Protein AF-A0A062XLI7-F1 (afdb_monomer)

Foldseek 3Di:
DAEEEEDEDPPLCSVVLCVLQVVVCVVVQWFEAEAEDDPVDDDPDDPPDPQNVCVVVVDWDWDDDPVDIDTDDDDDVPCDPVVVCVVCVQAGLYYYYYHPQQDCHQYAYRADPVGRDDDPRRDNHPYYDYPPDPSSVVVNVVVQVSSVVDAFFEEEEEEFDPPLPQAVDGQQQDDDPNHGLVQVVCVLCVVPGPYYEYFADDDDDPNHDDHHHFHFDPFDDDLLSSVLSVCVVVLQYKYFAAYSQQNQAHNVNVVVQVVVDDRNAQKEWEAEQVRHTDRSGMTGGSSCNVVSVVCRVVVHDSVCCCVPPNHDYDYDDPVRNSSNDGDSHNVSVVVVVVVVVVVVD

Solvent-accessible surface area (backbone atoms only — not comparable to full-atom values): 19515 Å² total; per-residue (Å²): 119,36,60,42,26,44,26,56,56,90,88,34,46,62,69,66,44,48,69,58,35,50,58,57,46,39,74,64,47,35,41,76,36,78,47,77,65,59,96,86,62,84,87,86,71,63,85,82,37,71,68,44,47,43,35,76,72,72,43,73,39,76,50,80,56,100,90,51,73,50,77,48,73,78,90,56,101,68,70,46,70,68,45,56,48,62,72,44,61,47,79,39,60,33,34,41,29,42,37,69,54,84,41,86,50,45,23,37,36,31,27,30,94,89,47,75,79,79,63,92,78,60,49,54,66,78,45,76,40,61,65,94,54,72,51,50,65,50,50,48,52,51,50,53,54,50,47,69,77,40,62,55,54,45,29,34,34,38,33,47,52,68,91,32,78,74,39,77,51,57,55,35,64,42,66,61,95,91,36,32,31,40,32,49,51,48,66,47,44,54,88,78,32,85,46,54,33,39,19,32,85,52,83,79,55,92,82,44,77,96,58,56,70,38,53,57,53,93,74,58,74,62,66,46,16,29,51,48,29,48,43,65,74,44,53,67,32,22,38,40,34,39,49,34,42,33,77,49,56,43,52,66,51,54,55,50,60,58,66,70,58,51,82,45,50,40,27,39,33,35,14,42,76,88,64,52,78,42,54,53,41,25,39,39,32,38,51,42,49,66,57,56,50,52,32,41,77,69,69,47,62,56,65,61,52,66,74,39,93,40,34,43,78,42,70,42,55,74,94,52,49,59,33,72,42,67,50,74,37,53,65,53,44,53,52,53,53,53,52,56,60,66,73,74,115

pLDDT: mean 91.07, std 8.13, range [36.56, 98.5]

Mean predicted aligned error: 6.04 Å

InterPro domains:
  IPR004435 Molybdopterin-guanine dinucleotide biosynthesis protein B (MobB) domain [PF03205] (3-128)
  IPR004435 Molybdopterin-guanine dinucleotide biosynthesis protein B (MobB) domain [TIGR00176] (3-119)
  IPR025877 MobA-like NTP transferase [PF12804] (158-308)
  IPR027417 P-loop containing nucleoside triphosphate hydrolase [G3DSA:3.40.50.300] (1-145)
  IPR027417 P-loop containing nucleoside triphosphate hydrolase [SSF52540] (1-110)
  IPR029044 Nucleotide-diphospho-sugar transferases [G3DSA:3.90.550.10] (153-339)
  IPR029044 Nucleotide-diphospho-sugar transferases [SSF53448] (158-305)
  IPR052539 Molybdopterin-guanine dinucleotide biosynthesis adapter [PTHR40072] (1-126)

Structure (mmCIF, N/CA/C/O backbone):
data_AF-A0A062XLI7-F1
#
_entry.id   AF-A0A062XLI7-F1
#
loop_
_atom_site.group_PDB
_atom_site.id
_atom_site.type_symbol
_atom_site.label_atom_id
_atom_site.label_alt_id
_atom_site.label_comp_id
_atom_site.label_asym_id
_atom_site.label_entity_id
_atom_site.label_seq_id
_atom_site.pdbx_PDB_ins_code
_atom_site.Cartn_x
_atom_site.Cartn_y
_atom_site.Cartn_z
_atom_site.occupancy
_atom_site.B_iso_or_equiv
_atom_site.auth_seq_id
_atom_site.auth_comp_id
_atom_site.auth_asym_id
_atom_site.auth_atom_id
_atom_site.pdbx_PDB_model_num
ATOM 1 N N . MET A 1 1 ? 1.962 -5.723 -6.996 1.00 85.12 1 MET A N 1
ATOM 2 C CA . MET A 1 1 ? 2.739 -4.602 -7.562 1.00 85.12 1 MET A CA 1
ATOM 3 C C . MET A 1 1 ? 2.593 -4.631 -9.074 1.00 85.12 1 MET A C 1
ATOM 5 O O . MET A 1 1 ? 2.769 -5.712 -9.627 1.00 85.12 1 MET A O 1
ATOM 9 N N . PRO A 1 2 ? 2.263 -3.516 -9.741 1.00 91.75 2 PRO A N 1
ATOM 10 C CA . PRO A 1 2 ? 2.259 -3.435 -11.199 1.00 91.75 2 PRO A CA 1
ATOM 11 C C . PRO A 1 2 ? 3.667 -3.647 -11.786 1.00 91.75 2 PRO A C 1
ATOM 13 O O . PRO A 1 2 ? 4.626 -3.000 -11.364 1.00 91.75 2 PRO A O 1
ATOM 16 N N . VAL A 1 3 ? 3.779 -4.542 -12.771 1.00 95.00 3 VAL A N 1
ATOM 17 C CA . VAL A 1 3 ? 5.001 -4.792 -13.552 1.00 95.00 3 VAL A CA 1
ATOM 18 C C . VAL A 1 3 ? 4.635 -4.734 -15.030 1.00 95.00 3 VAL A C 1
ATOM 20 O O . VAL A 1 3 ? 3.770 -5.493 -15.465 1.00 95.00 3 VAL A O 1
ATOM 23 N N . LEU A 1 4 ? 5.268 -3.839 -15.787 1.00 96.62 4 LEU A N 1
ATOM 24 C CA . LEU A 1 4 ? 4.999 -3.648 -17.212 1.00 96.62 4 LEU A CA 1
ATOM 25 C C . LEU A 1 4 ? 6.302 -3.726 -18.003 1.00 96.62 4 LEU A C 1
ATOM 27 O O . LEU A 1 4 ? 7.237 -2.969 -17.740 1.00 96.62 4 LEU A O 1
ATOM 31 N N . ALA A 1 5 ? 6.363 -4.612 -18.993 1.00 97.06 5 ALA A N 1
ATOM 32 C CA . ALA A 1 5 ? 7.514 -4.680 -19.881 1.00 97.06 5 ALA A CA 1
ATOM 33 C C . ALA A 1 5 ? 7.365 -3.728 -21.078 1.00 97.06 5 ALA A C 1
ATOM 35 O O . ALA A 1 5 ? 6.288 -3.563 -21.649 1.00 97.06 5 ALA A O 1
ATOM 36 N N . VAL A 1 6 ? 8.470 -3.104 -21.471 1.00 97.06 6 VAL A N 1
ATOM 37 C CA . VAL A 1 6 ? 8.599 -2.288 -22.676 1.00 97.06 6 VAL A CA 1
ATOM 38 C C . VAL A 1 6 ? 9.525 -3.041 -23.622 1.00 97.06 6 VAL A C 1
ATOM 40 O O . VAL A 1 6 ? 10.736 -3.148 -23.407 1.00 97.06 6 VAL A O 1
ATOM 43 N N . CYS A 1 7 ? 8.929 -3.618 -24.661 1.00 95.06 7 CYS A N 1
ATOM 44 C CA . CYS A 1 7 ? 9.580 -4.535 -25.585 1.00 95.06 7 CYS A CA 1
ATOM 45 C C . CYS A 1 7 ? 9.664 -3.936 -26.993 1.00 95.06 7 CYS A C 1
ATOM 47 O O . CYS A 1 7 ? 9.017 -2.948 -27.321 1.00 95.06 7 CYS A O 1
ATOM 49 N N . GLY A 1 8 ? 10.499 -4.534 -27.834 1.00 92.94 8 GLY A N 1
ATOM 50 C CA . GLY A 1 8 ? 10.724 -4.123 -29.217 1.00 92.94 8 GLY A CA 1
ATOM 51 C C . GLY A 1 8 ? 12.149 -4.454 -29.641 1.00 92.94 8 GLY A C 1
ATOM 52 O O . GLY A 1 8 ? 13.020 -4.686 -28.790 1.00 92.94 8 GLY A O 1
ATOM 53 N N . PHE A 1 9 ? 12.406 -4.472 -30.946 1.00 90.69 9 PHE A N 1
ATOM 54 C CA . PHE A 1 9 ? 13.734 -4.775 -31.484 1.00 90.69 9 PHE A CA 1
ATOM 55 C C . PHE A 1 9 ? 14.814 -3.801 -30.992 1.00 90.69 9 PHE A C 1
ATOM 57 O O . PHE A 1 9 ? 14.526 -2.712 -30.484 1.00 90.69 9 PHE A O 1
ATOM 64 N N . SER A 1 10 ? 16.084 -4.201 -31.100 1.00 88.62 10 SER A N 1
ATOM 65 C CA . SER A 1 10 ? 17.193 -3.266 -30.871 1.00 88.62 10 SER A CA 1
ATOM 66 C C . SER A 1 10 ? 17.032 -2.050 -31.789 1.00 88.62 10 SER A C 1
ATOM 68 O O . SER A 1 10 ? 16.556 -2.197 -32.907 1.00 88.62 10 SER A O 1
ATOM 70 N N . GLY A 1 11 ? 17.335 -0.850 -31.294 1.00 89.00 11 GLY A N 1
ATOM 71 C CA . GLY A 1 11 ? 17.116 0.393 -32.046 1.00 89.00 11 GLY A CA 1
ATOM 72 C C . GLY A 1 11 ? 15.677 0.932 -32.046 1.00 89.00 11 GLY A C 1
ATOM 73 O O . GLY A 1 11 ? 15.458 2.040 -32.521 1.00 89.00 11 GLY A O 1
ATOM 74 N N . SER A 1 12 ? 14.692 0.246 -31.446 1.00 91.75 12 SER A N 1
ATOM 75 C CA . SER A 1 12 ? 13.299 0.737 -31.411 1.00 91.75 12 SER A CA 1
ATOM 76 C C . SER A 1 12 ? 13.056 1.944 -30.486 1.00 91.75 12 SER A C 1
ATOM 78 O O . SER A 1 12 ? 11.930 2.431 -30.408 1.00 91.75 12 SER A O 1
ATOM 80 N N . GLY A 1 13 ? 14.084 2.438 -29.785 1.00 93.00 13 GLY A N 1
ATOM 81 C CA . GLY A 1 13 ? 13.995 3.616 -28.913 1.00 93.00 13 GLY A CA 1
ATOM 82 C C . GLY A 1 13 ? 13.459 3.350 -27.501 1.00 93.00 13 GLY A C 1
ATOM 83 O O . GLY A 1 13 ? 12.988 4.282 -26.861 1.00 93.00 13 GLY A O 1
ATOM 84 N N . LYS A 1 14 ? 13.519 2.104 -27.000 1.00 94.75 14 LYS A N 1
ATOM 85 C CA . LYS A 1 14 ? 13.040 1.728 -25.650 1.00 94.75 14 LYS A CA 1
ATOM 86 C C . LYS A 1 14 ? 13.665 2.573 -24.539 1.00 94.75 14 LYS A C 1
ATOM 88 O O . LYS A 1 14 ? 12.929 3.225 -23.808 1.00 94.75 14 LYS A O 1
ATOM 93 N N . THR A 1 15 ? 14.998 2.588 -24.439 1.00 93.56 15 THR A N 1
ATOM 94 C CA . THR A 1 15 ? 15.704 3.354 -23.401 1.00 93.56 15 THR A CA 1
ATOM 95 C C . THR A 1 15 ? 15.355 4.842 -23.494 1.00 93.56 15 THR A C 1
ATOM 97 O O . THR A 1 15 ? 14.929 5.424 -22.506 1.00 93.56 15 THR A O 1
ATOM 100 N N . THR A 1 16 ? 15.399 5.429 -24.696 1.00 95.19 16 THR A N 1
ATOM 101 C CA . THR A 1 16 ? 15.044 6.842 -24.930 1.00 95.19 16 THR A CA 1
ATOM 102 C C . THR A 1 16 ? 13.600 7.166 -24.542 1.00 95.19 16 THR A C 1
ATOM 104 O O . THR A 1 16 ? 13.315 8.248 -24.034 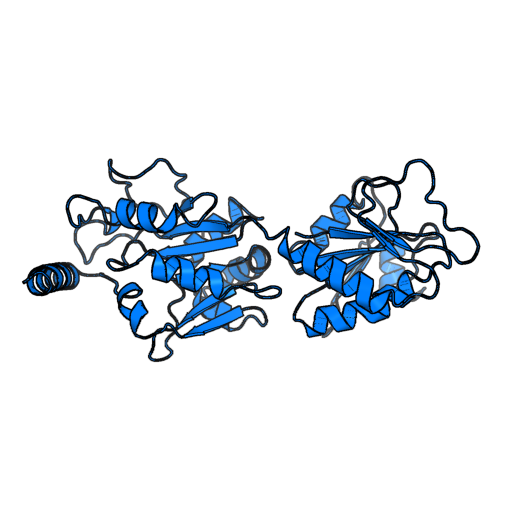1.00 95.19 16 THR A O 1
ATOM 107 N N . LEU A 1 17 ? 12.665 6.243 -24.776 1.00 96.75 17 LEU A N 1
ATOM 108 C CA . LEU A 1 17 ? 11.282 6.404 -24.341 1.00 96.75 17 LEU A CA 1
ATOM 109 C C . LEU A 1 17 ? 11.182 6.380 -22.809 1.00 96.75 17 LEU A C 1
ATOM 111 O O . LEU A 1 17 ? 10.538 7.248 -22.224 1.00 96.75 17 LEU A O 1
ATOM 115 N N . LEU A 1 18 ? 11.832 5.412 -22.161 1.00 97.31 18 LEU A N 1
ATOM 116 C CA . LEU A 1 18 ? 11.821 5.264 -20.704 1.00 97.31 18 LEU A CA 1
ATOM 117 C C . LEU A 1 18 ? 12.466 6.462 -19.995 1.00 97.31 18 LEU A C 1
ATOM 119 O O . LEU A 1 18 ? 11.903 6.954 -19.021 1.00 97.31 18 LEU A O 1
ATOM 123 N N . GLU A 1 19 ? 13.574 6.988 -20.520 1.00 97.31 19 GLU A N 1
ATOM 124 C CA . GLU A 1 19 ? 14.235 8.204 -20.020 1.00 97.31 19 GLU A CA 1
ATOM 125 C C . GLU A 1 19 ? 13.306 9.425 -20.011 1.00 97.31 19 GLU A C 1
ATOM 127 O O . GLU A 1 19 ? 13.452 10.299 -19.160 1.00 97.31 19 GLU A O 1
ATOM 132 N N . ARG A 1 20 ? 12.331 9.482 -20.927 1.00 97.31 20 ARG A N 1
ATOM 133 C CA . ARG A 1 20 ? 11.348 10.572 -21.010 1.00 97.31 20 ARG A CA 1
ATOM 134 C C . ARG A 1 20 ? 10.102 10.319 -20.164 1.00 97.31 20 ARG A C 1
ATOM 136 O O . ARG A 1 20 ? 9.597 11.246 -19.545 1.00 97.31 20 ARG A O 1
ATOM 143 N N . VAL A 1 21 ? 9.629 9.074 -20.097 1.00 97.50 21 VAL A N 1
ATOM 144 C CA . VAL A 1 21 ? 8.400 8.713 -19.367 1.00 97.50 21 VAL A CA 1
ATOM 145 C C . VAL A 1 21 ? 8.622 8.620 -17.854 1.00 97.50 21 VAL A C 1
ATOM 147 O O . VAL A 1 21 ? 7.749 9.015 -17.083 1.00 97.50 21 VAL A O 1
ATOM 150 N N . ILE A 1 22 ? 9.777 8.128 -17.392 1.00 96.94 22 ILE A N 1
ATOM 151 C CA . ILE A 1 22 ? 10.054 7.974 -15.952 1.00 96.94 22 ILE A CA 1
ATOM 152 C C . ILE A 1 22 ? 9.970 9.314 -15.193 1.00 96.94 22 ILE A C 1
ATOM 154 O O . ILE A 1 22 ? 9.326 9.339 -14.137 1.00 96.94 22 ILE A O 1
ATOM 158 N N . PRO A 1 23 ? 10.541 10.433 -15.688 1.00 96.94 23 PRO A N 1
ATOM 159 C CA . PRO A 1 23 ? 10.366 11.742 -15.063 1.00 96.94 23 PRO A CA 1
ATOM 160 C C . PRO A 1 23 ? 8.902 12.174 -14.951 1.00 96.94 23 PRO A C 1
ATOM 162 O O . PRO A 1 23 ? 8.501 12.665 -13.899 1.00 96.94 23 PRO A O 1
ATOM 165 N N . GLU A 1 24 ? 8.086 11.944 -15.985 1.00 95.50 24 GLU A N 1
ATOM 166 C CA . GLU A 1 24 ? 6.658 12.288 -15.962 1.00 95.50 24 GLU A CA 1
ATOM 167 C C . GLU A 1 24 ? 5.899 11.474 -14.907 1.00 95.50 24 GLU A C 1
ATOM 169 O O . GLU A 1 24 ? 5.125 12.029 -14.127 1.00 95.50 24 GLU A O 1
ATOM 174 N N . LEU A 1 25 ? 6.163 10.166 -14.817 1.00 95.00 25 LEU A N 1
ATOM 175 C CA . LEU A 1 25 ? 5.578 9.296 -13.790 1.00 95.00 25 LEU A CA 1
ATOM 176 C C . LEU A 1 25 ? 6.009 9.714 -12.379 1.00 95.00 25 LEU A C 1
ATOM 178 O O . LEU A 1 25 ? 5.194 9.750 -11.455 1.00 95.00 25 LEU A O 1
ATOM 182 N N . THR A 1 26 ? 7.282 10.071 -12.216 1.00 94.81 26 THR A N 1
ATOM 183 C CA . THR A 1 26 ? 7.829 10.520 -10.930 1.00 94.81 26 THR A CA 1
ATOM 184 C C . THR A 1 26 ? 7.239 11.866 -10.514 1.00 94.81 26 THR A C 1
ATOM 186 O O . THR A 1 26 ? 6.934 12.066 -9.339 1.00 94.81 26 THR A O 1
ATOM 189 N N . ALA A 1 27 ? 6.989 12.765 -11.470 1.00 93.94 27 ALA A N 1
ATOM 190 C CA . ALA A 1 27 ? 6.304 14.032 -11.230 1.00 93.94 27 ALA A CA 1
ATOM 191 C C . ALA A 1 27 ? 4.844 13.843 -10.774 1.00 93.94 27 ALA A C 1
ATOM 193 O O . ALA A 1 27 ? 4.332 14.671 -10.025 1.00 93.94 27 ALA A O 1
ATOM 194 N N . GLN A 1 28 ? 4.195 12.730 -11.142 1.00 90.50 28 GLN A N 1
ATOM 195 C CA . GLN A 1 28 ? 2.893 12.320 -10.589 1.00 90.50 28 GLN A CA 1
ATOM 196 C C . GLN A 1 28 ? 2.995 11.650 -9.209 1.00 90.50 28 GLN A C 1
ATOM 198 O O . GLN A 1 28 ? 2.010 11.134 -8.686 1.00 90.50 28 GLN A O 1
ATOM 203 N N . GLY A 1 29 ? 4.184 11.634 -8.607 1.00 91.25 29 GLY A N 1
ATOM 204 C CA . GLY A 1 29 ? 4.410 11.077 -7.283 1.00 91.25 29 GLY A CA 1
ATOM 205 C C . GLY A 1 29 ? 4.588 9.563 -7.263 1.00 91.25 29 GLY A C 1
ATOM 206 O O . GLY A 1 29 ? 4.576 9.002 -6.172 1.00 91.25 29 GLY A O 1
ATOM 207 N N . LEU A 1 30 ? 4.782 8.884 -8.400 1.00 93.31 30 LEU A N 1
ATOM 208 C CA . LEU A 1 30 ? 5.145 7.461 -8.430 1.00 93.31 30 LEU A CA 1
ATOM 209 C C . LEU A 1 30 ? 6.642 7.269 -8.164 1.00 93.31 30 LEU A C 1
ATOM 211 O O . LEU A 1 30 ? 7.475 8.036 -8.630 1.00 93.31 30 LEU A O 1
ATOM 215 N N . THR A 1 31 ? 7.009 6.214 -7.445 1.00 94.50 31 THR A N 1
ATOM 216 C CA . THR A 1 31 ? 8.385 5.703 -7.435 1.00 94.50 31 THR A CA 1
ATOM 217 C C . THR A 1 31 ? 8.478 4.582 -8.461 1.00 94.50 31 THR A C 1
ATOM 219 O O . THR A 1 31 ? 7.766 3.588 -8.343 1.00 94.50 31 THR A O 1
ATOM 222 N N . VAL A 1 32 ? 9.346 4.719 -9.461 1.00 96.00 32 VAL A N 1
ATOM 223 C CA . VAL A 1 32 ? 9.476 3.740 -10.548 1.00 96.00 32 VAL A CA 1
ATOM 224 C C . VAL A 1 32 ? 10.746 2.913 -10.363 1.00 96.00 32 VAL A C 1
ATOM 226 O O . VAL A 1 32 ? 11.839 3.460 -10.253 1.00 96.00 32 VAL A O 1
ATOM 229 N N . GLY A 1 33 ? 10.603 1.590 -10.336 1.00 95.75 33 GLY A N 1
ATOM 230 C CA . GLY A 1 33 ? 11.711 0.649 -10.476 1.00 95.75 33 GLY A CA 1
ATOM 231 C C . GLY A 1 33 ? 11.956 0.328 -11.947 1.00 95.75 33 GLY A C 1
ATOM 232 O O . GLY A 1 33 ? 11.007 0.232 -12.723 1.00 95.75 33 GLY A O 1
ATOM 233 N N . LEU A 1 34 ? 13.215 0.132 -12.332 1.00 95.06 34 LEU A N 1
ATOM 234 C CA . LEU A 1 34 ? 13.592 -0.279 -13.683 1.00 95.06 34 LEU A CA 1
ATOM 235 C C . LEU A 1 34 ? 14.415 -1.563 -13.613 1.00 95.06 34 LEU A C 1
ATOM 237 O O . LEU A 1 34 ? 15.418 -1.622 -12.905 1.00 95.06 34 LEU A O 1
ATOM 241 N N . ILE A 1 35 ? 14.013 -2.569 -14.383 1.00 93.31 35 ILE A N 1
ATOM 242 C CA . ILE A 1 35 ? 14.828 -3.752 -14.659 1.00 93.31 35 ILE A CA 1
ATOM 243 C C . ILE A 1 35 ? 15.187 -3.708 -16.134 1.00 93.31 35 ILE A C 1
ATOM 245 O O . ILE A 1 35 ? 14.307 -3.737 -16.990 1.00 93.31 35 ILE A O 1
ATOM 249 N N . LYS A 1 36 ? 16.480 -3.644 -16.437 1.00 89.88 36 LYS A N 1
ATOM 250 C CA . LYS A 1 36 ? 16.979 -3.691 -17.809 1.00 89.88 36 LYS A CA 1
ATOM 251 C C . LYS A 1 36 ? 17.682 -5.016 -18.045 1.00 89.88 36 LYS A C 1
ATOM 253 O O . LYS A 1 36 ? 18.573 -5.383 -17.284 1.00 89.88 36 LYS A O 1
ATOM 258 N N . HIS A 1 37 ? 17.295 -5.706 -19.110 1.00 82.50 37 HIS A N 1
ATOM 259 C CA . HIS A 1 37 ? 17.982 -6.908 -19.562 1.00 82.50 37 HIS A CA 1
ATOM 260 C C . HIS A 1 37 ? 18.905 -6.580 -20.733 1.00 82.50 37 HIS A C 1
ATOM 262 O O . HIS A 1 37 ? 18.438 -6.123 -21.777 1.00 82.50 37 HIS A O 1
ATOM 268 N N . ASP A 1 38 ? 20.202 -6.832 -20.562 1.00 74.69 38 ASP A N 1
ATOM 269 C CA . ASP A 1 38 ? 21.200 -6.702 -21.623 1.00 74.69 38 ASP A CA 1
ATOM 270 C C . ASP A 1 38 ? 21.829 -8.069 -21.916 1.00 74.69 38 ASP A C 1
ATOM 272 O O . ASP A 1 38 ? 22.449 -8.682 -21.045 1.00 74.69 38 ASP A O 1
ATOM 276 N N . ALA A 1 39 ? 21.669 -8.546 -23.151 1.00 65.62 39 ALA A N 1
ATOM 277 C CA . ALA A 1 39 ? 22.222 -9.823 -23.597 1.00 65.62 39 ALA A CA 1
ATOM 278 C C . ALA A 1 39 ? 23.757 -9.798 -23.736 1.00 65.62 39 ALA A C 1
ATOM 280 O O . ALA A 1 39 ? 24.379 -10.856 -23.808 1.00 65.62 39 ALA A O 1
ATOM 281 N N . HIS A 1 40 ? 24.375 -8.612 -23.766 1.00 65.88 40 HIS A N 1
ATOM 282 C CA . HIS A 1 40 ? 25.822 -8.431 -23.911 1.00 65.88 40 HIS A CA 1
ATOM 283 C C . HIS A 1 40 ? 26.538 -8.171 -22.575 1.00 65.88 40 HIS A C 1
ATOM 285 O O . HIS A 1 40 ? 27.748 -7.939 -22.556 1.00 65.88 40 HIS A O 1
ATOM 291 N N . GLY A 1 41 ? 25.813 -8.263 -21.455 1.00 65.06 41 GLY A N 1
ATOM 292 C CA . GLY A 1 41 ? 26.320 -7.947 -20.122 1.00 65.06 41 GLY A CA 1
ATOM 293 C C . GLY A 1 41 ? 26.226 -6.456 -19.795 1.00 65.06 41 GLY A C 1
ATOM 294 O O . GLY A 1 41 ? 25.875 -5.633 -20.634 1.00 65.06 41 GLY A O 1
ATOM 295 N N . VAL A 1 42 ? 26.518 -6.101 -18.542 1.00 70.06 42 VAL A N 1
ATOM 296 C CA . VAL A 1 42 ? 26.398 -4.721 -18.050 1.00 70.06 42 VAL A CA 1
ATOM 297 C C . VAL A 1 42 ? 27.698 -4.298 -17.371 1.00 70.06 42 VAL A C 1
ATOM 299 O O . VAL A 1 42 ? 28.161 -4.960 -16.442 1.00 70.06 42 VAL A O 1
ATOM 302 N N . THR A 1 43 ? 28.259 -3.165 -17.794 1.00 69.31 43 THR A N 1
ATOM 303 C CA . THR A 1 43 ? 29.413 -2.530 -17.140 1.00 69.31 43 THR A CA 1
ATOM 304 C C . THR A 1 43 ? 28.953 -1.241 -16.468 1.00 69.31 43 THR A C 1
ATOM 306 O O . THR A 1 43 ? 28.838 -0.209 -17.122 1.00 69.31 43 THR A O 1
ATOM 309 N N . VAL A 1 44 ? 28.650 -1.314 -15.169 1.00 76.12 44 VAL A N 1
ATOM 310 C CA . VAL A 1 44 ? 28.196 -0.160 -14.361 1.00 76.12 44 VAL A CA 1
ATOM 311 C C . VAL A 1 44 ? 29.311 0.390 -13.465 1.00 76.12 44 VAL A C 1
ATOM 313 O O . VAL A 1 44 ? 29.345 1.581 -13.181 1.00 76.12 44 VAL A O 1
ATOM 316 N N . ASP A 1 45 ? 30.236 -0.471 -13.032 1.00 82.25 45 ASP A N 1
ATOM 317 C CA . ASP A 1 45 ? 31.339 -0.111 -12.136 1.00 82.25 45 ASP A CA 1
ATOM 318 C C . ASP A 1 45 ? 32.628 0.202 -12.916 1.00 82.25 45 ASP A C 1
ATOM 320 O O . ASP A 1 45 ? 32.835 -0.304 -14.022 1.00 82.25 45 ASP A O 1
ATOM 324 N N . GLN A 1 46 ? 33.510 1.019 -12.334 1.00 84.06 46 GLN A N 1
ATOM 325 C CA . GLN A 1 46 ? 34.782 1.408 -12.945 1.00 84.06 46 GLN A CA 1
ATOM 326 C C . GLN A 1 46 ? 35.818 0.277 -12.815 1.00 84.06 46 GLN A C 1
ATOM 328 O O . GLN A 1 46 ? 36.213 -0.061 -11.694 1.00 84.06 46 GLN A O 1
ATOM 333 N N . PRO A 1 47 ? 36.320 -0.283 -13.935 1.00 86.88 47 PRO A N 1
ATOM 334 C CA . PRO A 1 47 ? 37.322 -1.343 -13.896 1.00 86.88 47 PRO A CA 1
ATOM 335 C C . PRO A 1 47 ? 38.570 -0.959 -13.090 1.00 86.88 47 PRO A C 1
ATOM 337 O O . PRO A 1 47 ? 39.144 0.110 -13.289 1.00 86.88 47 PRO A O 1
ATOM 340 N N . GLY A 1 48 ? 39.019 -1.854 -12.208 1.00 87.38 48 GLY A N 1
ATOM 341 C CA . GLY A 1 48 ? 40.247 -1.701 -11.423 1.00 87.38 48 GLY A CA 1
ATOM 342 C C . GLY A 1 48 ? 40.113 -0.915 -10.115 1.00 87.38 48 GLY A C 1
ATOM 343 O O . GLY A 1 48 ? 41.076 -0.889 -9.347 1.00 87.38 48 GLY A O 1
ATOM 344 N N . LYS A 1 49 ? 38.951 -0.319 -9.815 1.00 91.31 49 LYS A N 1
ATOM 345 C CA . LYS A 1 49 ? 38.684 0.282 -8.496 1.00 91.31 49 LYS A CA 1
ATOM 346 C C . LYS A 1 49 ? 38.391 -0.770 -7.428 1.00 91.31 49 LYS A C 1
ATOM 348 O O . LYS A 1 49 ? 38.203 -1.942 -7.737 1.00 91.31 49 LYS A O 1
ATOM 353 N N . ASP A 1 50 ? 38.370 -0.351 -6.164 1.00 91.44 50 ASP A N 1
ATOM 354 C CA . ASP A 1 50 ? 38.251 -1.257 -5.015 1.00 91.44 50 ASP A CA 1
ATOM 355 C C . ASP A 1 50 ? 37.006 -2.145 -5.085 1.00 91.44 50 ASP A C 1
ATOM 357 O O . ASP A 1 50 ? 37.114 -3.353 -4.893 1.00 91.44 50 ASP A O 1
ATOM 361 N N . SER A 1 51 ? 35.847 -1.588 -5.442 1.00 91.44 51 SER A N 1
ATOM 362 C CA . SER A 1 51 ? 34.606 -2.348 -5.626 1.00 91.44 51 SER A CA 1
ATOM 363 C C . SER A 1 51 ? 34.718 -3.399 -6.730 1.00 91.44 51 SER A C 1
ATOM 365 O O . SER A 1 51 ? 34.375 -4.559 -6.513 1.00 91.44 51 SER A O 1
ATOM 367 N N . ASP A 1 52 ? 35.271 -3.041 -7.887 1.00 92.56 52 ASP A N 1
ATOM 368 C CA . ASP A 1 52 ? 35.474 -3.972 -8.996 1.00 92.56 52 ASP A CA 1
ATOM 369 C C . ASP A 1 52 ? 36.513 -5.051 -8.655 1.00 92.56 52 ASP A C 1
ATOM 371 O O . ASP A 1 52 ? 36.317 -6.221 -8.982 1.00 92.56 52 ASP A O 1
ATOM 375 N N . ARG A 1 53 ? 37.587 -4.697 -7.941 1.00 93.44 53 ARG A N 1
ATOM 376 C CA . ARG A 1 53 ? 38.603 -5.650 -7.469 1.00 93.44 53 ARG A CA 1
ATOM 377 C C . ARG A 1 53 ? 38.032 -6.633 -6.450 1.00 93.44 53 ARG A C 1
ATOM 379 O O . ARG A 1 53 ? 38.301 -7.825 -6.568 1.00 93.44 53 ARG A O 1
ATOM 386 N N . LEU A 1 54 ? 37.244 -6.155 -5.484 1.00 93.94 54 LEU A N 1
ATOM 387 C CA . LEU A 1 54 ? 36.561 -7.000 -4.499 1.00 93.94 54 LEU A CA 1
ATOM 388 C C . LEU A 1 54 ? 35.538 -7.920 -5.172 1.00 93.94 54 LEU A C 1
ATOM 390 O O . LEU A 1 54 ? 35.480 -9.102 -4.840 1.00 93.94 54 LEU A O 1
ATOM 394 N N . PHE A 1 55 ? 34.799 -7.411 -6.164 1.00 92.56 55 PHE A N 1
ATOM 395 C CA . PHE A 1 55 ? 33.880 -8.224 -6.955 1.00 92.56 55 PHE A CA 1
ATOM 396 C C . PHE A 1 55 ? 34.619 -9.331 -7.712 1.00 92.56 55 PHE A C 1
ATOM 398 O O . PHE A 1 55 ? 34.305 -10.503 -7.559 1.00 92.56 55 PHE A O 1
ATOM 405 N N . ARG A 1 56 ? 35.676 -8.992 -8.462 1.00 91.12 56 ARG A N 1
ATOM 406 C CA . ARG A 1 56 ? 36.490 -9.977 -9.202 1.00 91.12 56 ARG A CA 1
ATOM 407 C C . ARG A 1 56 ? 37.197 -10.989 -8.302 1.00 91.12 56 ARG A C 1
ATOM 409 O O . ARG A 1 56 ? 37.516 -12.078 -8.765 1.00 91.12 56 ARG A O 1
ATOM 416 N N . ALA A 1 57 ? 37.440 -10.646 -7.038 1.00 93.88 57 ALA A N 1
ATOM 417 C CA . ALA A 1 57 ? 37.958 -11.570 -6.032 1.00 93.88 57 ALA A CA 1
ATOM 418 C C . ALA A 1 57 ? 36.898 -12.569 -5.513 1.00 93.88 57 ALA A C 1
ATOM 420 O O . ALA A 1 57 ? 37.225 -13.413 -4.683 1.00 93.88 57 ALA A O 1
ATOM 421 N N . GLY A 1 58 ? 35.650 -12.485 -5.991 1.00 91.50 58 GLY A N 1
ATOM 422 C CA . GLY A 1 58 ? 34.529 -13.350 -5.615 1.00 91.50 58 GLY A CA 1
ATOM 423 C C . GLY A 1 58 ? 33.591 -12.751 -4.563 1.00 91.50 58 GLY A C 1
ATOM 424 O O . GLY A 1 58 ? 32.700 -13.446 -4.080 1.00 91.50 58 GLY A O 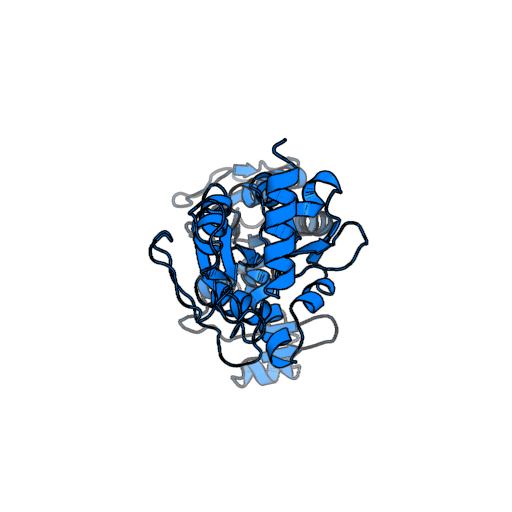1
ATOM 425 N N . GLY A 1 59 ? 33.779 -11.484 -4.180 1.00 91.12 59 GLY A N 1
ATOM 426 C CA . GLY A 1 59 ? 32.896 -10.797 -3.241 1.00 91.12 59 GLY A CA 1
ATOM 427 C C . GLY A 1 59 ? 31.606 -10.311 -3.901 1.00 91.12 59 GLY A C 1
ATOM 428 O O . GLY A 1 59 ? 31.622 -9.800 -5.017 1.00 91.12 59 GLY A O 1
ATOM 429 N N . GLU A 1 60 ? 30.489 -10.392 -3.185 1.00 91.94 60 GLU A N 1
ATOM 430 C CA . GLU A 1 60 ? 29.287 -9.641 -3.552 1.00 91.94 60 GLU A CA 1
ATOM 431 C C . GLU A 1 60 ? 29.415 -8.214 -3.020 1.00 91.94 60 GLU A C 1
ATOM 433 O O . GLU A 1 60 ? 29.819 -7.998 -1.874 1.00 91.94 60 GLU A O 1
ATOM 438 N N . VAL A 1 61 ? 29.104 -7.223 -3.853 1.00 90.81 61 VAL A N 1
ATOM 439 C CA . VAL A 1 61 ? 29.413 -5.824 -3.549 1.00 90.81 61 VAL A CA 1
ATOM 440 C C . VAL A 1 61 ? 28.131 -5.046 -3.303 1.00 90.81 61 VAL A C 1
ATOM 442 O O . VAL A 1 61 ? 27.282 -4.943 -4.184 1.00 90.81 61 VAL A O 1
ATOM 445 N N . LEU A 1 62 ? 28.028 -4.448 -2.115 1.00 92.50 62 LEU A N 1
ATOM 446 C CA . LEU A 1 62 ? 27.021 -3.449 -1.769 1.00 92.50 62 LEU A CA 1
ATOM 447 C C . LEU A 1 62 ? 27.732 -2.160 -1.345 1.00 92.50 62 LEU A C 1
ATOM 449 O O . LEU A 1 62 ? 28.347 -2.100 -0.281 1.00 92.50 62 LEU A O 1
ATOM 453 N N . LEU A 1 63 ? 27.638 -1.127 -2.176 1.00 90.62 63 LEU A N 1
ATOM 454 C CA . LEU A 1 63 ? 28.147 0.208 -1.888 1.00 90.62 63 LEU A CA 1
ATOM 455 C C . LEU A 1 63 ? 26.998 1.108 -1.454 1.00 90.62 63 LEU A C 1
ATOM 457 O O . LEU A 1 63 ? 25.949 1.150 -2.096 1.00 90.62 63 LEU A O 1
ATOM 461 N N . ARG A 1 64 ? 27.222 1.878 -0.390 1.00 91.56 64 ARG A N 1
ATOM 462 C CA . ARG A 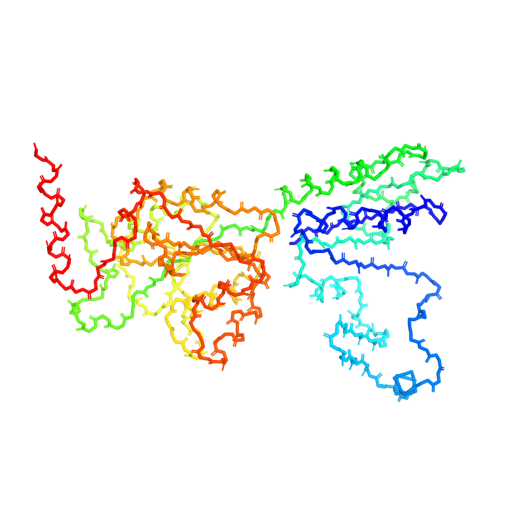1 64 ? 26.272 2.870 0.108 1.00 91.56 64 ARG A CA 1
ATOM 463 C C . ARG A 1 64 ? 26.933 4.241 0.130 1.00 91.56 64 ARG A C 1
ATOM 465 O O . ARG A 1 64 ? 27.890 4.451 0.869 1.00 91.56 64 ARG A O 1
ATOM 472 N N . ALA A 1 65 ? 26.389 5.162 -0.651 1.00 88.94 65 ALA A N 1
ATOM 473 C CA . ALA A 1 65 ? 26.749 6.572 -0.664 1.00 88.94 65 ALA A CA 1
ATOM 474 C C . ALA A 1 65 ? 25.576 7.415 -0.114 1.00 88.94 65 ALA A C 1
ATOM 476 O O . ALA A 1 65 ? 24.486 6.878 0.101 1.00 88.94 65 ALA A O 1
ATOM 477 N N . PRO A 1 66 ? 25.756 8.727 0.139 1.00 89.44 66 PRO A N 1
ATOM 478 C CA . PRO A 1 66 ? 24.688 9.573 0.679 1.00 89.44 66 PRO A CA 1
ATOM 479 C C . PRO A 1 66 ? 23.402 9.589 -0.161 1.00 89.44 66 PRO A C 1
ATOM 481 O O . PRO A 1 66 ? 22.315 9.621 0.407 1.00 89.44 66 PRO A O 1
ATOM 484 N N . ASN A 1 67 ? 23.528 9.524 -1.492 1.00 84.56 67 ASN A N 1
ATOM 485 C CA . ASN A 1 67 ? 22.406 9.706 -2.422 1.00 84.56 67 ASN A CA 1
ATOM 486 C C . ASN A 1 67 ? 22.138 8.491 -3.320 1.00 84.56 67 ASN A C 1
ATOM 488 O O . ASN A 1 67 ? 21.183 8.504 -4.090 1.00 84.56 67 ASN A O 1
ATOM 492 N N . GLU A 1 68 ? 22.962 7.447 -3.240 1.00 86.12 68 GLU A N 1
ATOM 493 C CA . GLU A 1 68 ? 22.823 6.263 -4.082 1.00 86.12 68 GLU A CA 1
ATOM 494 C C . GLU A 1 68 ? 23.303 5.006 -3.361 1.00 86.12 68 GLU A C 1
ATOM 496 O O . GLU A 1 68 ? 24.132 5.036 -2.448 1.00 86.12 68 GLU A O 1
ATOM 501 N N . THR A 1 69 ? 22.743 3.875 -3.762 1.00 88.75 69 THR A N 1
ATOM 502 C CA . THR A 1 69 ? 23.197 2.555 -3.341 1.00 88.75 69 THR A CA 1
ATOM 503 C C . THR A 1 69 ? 23.418 1.741 -4.597 1.00 88.75 69 THR A C 1
ATOM 505 O O . THR A 1 69 ? 22.546 1.685 -5.461 1.00 88.75 69 THR A O 1
ATOM 508 N N . PHE A 1 70 ? 24.587 1.124 -4.691 1.00 89.06 70 PHE A N 1
ATOM 509 C CA . PHE A 1 70 ? 24.954 0.268 -5.805 1.00 89.06 70 PHE A CA 1
ATOM 510 C C . PHE A 1 70 ? 25.147 -1.148 -5.289 1.00 89.06 70 PHE A C 1
ATOM 512 O O . PHE A 1 70 ? 25.851 -1.363 -4.303 1.00 89.06 70 PHE A O 1
ATOM 519 N N . ALA A 1 71 ? 24.519 -2.110 -5.954 1.00 88.94 71 ALA A N 1
ATOM 520 C CA . ALA A 1 71 ? 24.669 -3.516 -5.635 1.00 88.94 71 ALA A CA 1
ATOM 521 C C . ALA A 1 71 ? 25.078 -4.283 -6.893 1.00 88.94 71 ALA A C 1
ATOM 523 O O . ALA A 1 71 ? 24.469 -4.120 -7.952 1.00 88.94 71 ALA A O 1
ATOM 524 N N . ARG A 1 72 ? 26.111 -5.115 -6.771 1.00 87.94 72 ARG A N 1
ATOM 525 C CA . ARG A 1 72 ? 26.644 -5.950 -7.846 1.00 87.94 72 ARG A CA 1
ATOM 526 C C . ARG A 1 72 ? 26.770 -7.371 -7.330 1.00 87.94 72 ARG A C 1
ATOM 528 O O . ARG A 1 72 ? 27.466 -7.613 -6.345 1.00 87.94 72 ARG A O 1
ATOM 535 N N . PHE A 1 73 ? 26.096 -8.281 -8.020 1.00 86.81 73 PHE A N 1
ATOM 536 C CA . PHE A 1 73 ? 26.040 -9.687 -7.658 1.00 86.81 73 PHE A CA 1
ATOM 537 C C . PHE A 1 73 ? 26.531 -10.554 -8.807 1.00 86.81 73 PHE A C 1
ATOM 539 O O . PHE A 1 73 ? 26.271 -10.251 -9.975 1.00 86.81 73 PHE A O 1
ATOM 546 N N . HIS A 1 74 ? 27.217 -11.640 -8.483 1.00 85.69 74 HIS A N 1
ATOM 547 C CA . HIS A 1 74 ? 27.536 -12.664 -9.464 1.00 85.69 74 HIS A CA 1
ATOM 548 C C . HIS A 1 74 ? 26.248 -13.371 -9.907 1.00 85.69 74 HIS A C 1
ATOM 550 O O . HIS A 1 74 ? 25.370 -13.608 -9.068 1.00 85.69 74 HIS A O 1
ATOM 556 N N . PRO A 1 75 ? 26.114 -13.715 -11.201 1.00 74.31 75 PRO A N 1
ATOM 557 C CA . PRO A 1 75 ? 25.005 -14.531 -11.669 1.00 74.31 75 PRO A CA 1
ATOM 558 C C . PRO A 1 75 ? 25.138 -15.935 -11.066 1.00 74.31 75 PRO A C 1
ATOM 560 O O . PRO A 1 75 ? 26.104 -16.643 -11.336 1.00 74.31 75 PRO A O 1
ATOM 563 N N . ASP A 1 76 ? 24.181 -16.331 -10.234 1.00 73.19 76 ASP A N 1
ATOM 564 C CA . ASP A 1 76 ? 24.037 -17.695 -9.725 1.00 73.19 76 ASP A CA 1
ATOM 565 C C . ASP A 1 76 ? 22.713 -18.307 -10.211 1.00 73.19 76 ASP A C 1
ATOM 567 O O . ASP A 1 76 ? 21.881 -17.638 -10.833 1.00 73.19 76 ASP A O 1
ATOM 571 N N . GLN A 1 77 ? 22.519 -19.604 -9.950 1.00 57.12 77 GLN A N 1
ATOM 572 C CA . GLN A 1 77 ? 21.237 -20.268 -10.179 1.00 57.12 77 GLN A CA 1
ATOM 573 C C . GLN A 1 77 ? 20.212 -19.756 -9.155 1.00 57.12 77 GLN A C 1
ATOM 575 O O . GLN A 1 77 ? 20.029 -20.348 -8.096 1.00 57.12 77 GLN A O 1
ATOM 580 N N . GLY A 1 78 ? 19.575 -18.625 -9.447 1.00 68.50 78 GLY A N 1
ATOM 581 C CA . GLY A 1 78 ? 18.538 -18.052 -8.587 1.00 68.50 78 GLY A CA 1
ATOM 582 C C . GLY A 1 78 ? 18.279 -16.563 -8.798 1.00 68.50 78 GLY A C 1
ATOM 583 O O . GLY A 1 78 ? 17.166 -16.110 -8.548 1.00 68.50 78 GLY A O 1
ATOM 584 N N . LYS A 1 79 ? 19.257 -15.799 -9.301 1.00 78.44 79 LYS A N 1
ATOM 585 C CA . LYS A 1 79 ? 19.118 -14.358 -9.600 1.00 78.44 79 LYS A CA 1
ATOM 586 C C . LYS A 1 79 ? 18.517 -14.086 -10.989 1.00 78.44 79 LYS A C 1
ATOM 588 O O . LYS A 1 79 ? 19.116 -13.407 -11.821 1.00 78.44 79 LYS A O 1
ATOM 593 N N . ASP A 1 80 ? 17.337 -14.639 -11.251 1.00 84.75 80 ASP A N 1
ATOM 594 C CA . ASP A 1 80 ? 16.574 -14.410 -12.483 1.00 84.75 80 ASP A CA 1
ATOM 595 C C . ASP A 1 80 ? 15.714 -13.123 -12.415 1.00 84.75 80 ASP A C 1
ATOM 597 O O . ASP A 1 80 ? 15.835 -12.298 -11.502 1.00 84.75 80 ASP A O 1
ATOM 601 N N . LEU A 1 81 ? 14.815 -12.933 -13.388 1.00 87.06 81 LEU A N 1
ATOM 602 C CA . LEU A 1 81 ? 13.870 -11.810 -13.382 1.00 87.06 81 LEU A CA 1
ATOM 603 C C . LEU A 1 81 ? 12.982 -11.803 -12.127 1.00 87.06 81 LEU A C 1
ATOM 605 O O . LEU A 1 81 ? 12.692 -10.733 -11.595 1.00 87.06 81 LEU A O 1
ATOM 609 N N . THR A 1 82 ? 12.568 -12.972 -11.635 1.00 88.88 82 THR A N 1
ATOM 610 C CA . THR A 1 82 ? 11.740 -13.101 -10.428 1.00 88.88 82 THR A CA 1
ATOM 611 C C . THR A 1 82 ? 12.476 -12.554 -9.216 1.00 88.88 82 THR A C 1
ATOM 613 O O . THR A 1 82 ? 11.916 -11.766 -8.449 1.00 88.88 82 THR A O 1
ATOM 616 N N . TRP A 1 83 ? 13.752 -12.911 -9.070 1.00 88.50 83 TRP A N 1
ATOM 617 C CA . TRP A 1 83 ? 14.598 -12.369 -8.016 1.00 88.50 83 TRP A CA 1
ATOM 618 C C . TRP A 1 83 ? 14.736 -10.848 -8.128 1.00 88.50 83 TRP A C 1
ATOM 620 O O . TRP A 1 83 ? 14.519 -10.147 -7.139 1.00 88.50 83 TRP A O 1
ATOM 630 N N . ALA A 1 84 ? 15.019 -10.319 -9.323 1.00 89.44 84 ALA A N 1
ATOM 631 C CA . ALA A 1 84 ? 15.170 -8.877 -9.533 1.00 89.44 84 ALA A CA 1
ATOM 632 C C . ALA A 1 84 ? 13.879 -8.103 -9.205 1.00 89.44 84 ALA A C 1
ATOM 634 O O . ALA A 1 84 ? 13.921 -7.057 -8.551 1.00 89.44 84 ALA A O 1
ATOM 635 N N . LEU A 1 85 ? 12.718 -8.647 -9.586 1.00 91.06 85 LEU A N 1
ATOM 636 C CA . LEU A 1 85 ? 11.412 -8.101 -9.215 1.00 91.06 85 LEU A CA 1
ATOM 637 C C . LEU A 1 85 ? 11.229 -8.080 -7.694 1.00 91.06 85 LEU A C 1
ATOM 639 O O . LEU A 1 85 ? 10.811 -7.058 -7.147 1.00 91.06 85 LEU A O 1
ATOM 643 N N . ALA A 1 86 ? 11.582 -9.166 -7.002 1.00 88.62 86 ALA A N 1
ATOM 644 C CA . ALA A 1 86 ? 11.467 -9.259 -5.549 1.00 88.62 86 ALA A CA 1
ATOM 645 C C . ALA A 1 86 ? 12.348 -8.239 -4.807 1.00 88.62 86 ALA A C 1
ATOM 647 O O . ALA A 1 86 ? 11.947 -7.771 -3.742 1.00 88.62 86 ALA A O 1
ATOM 648 N N . GLN A 1 87 ? 13.504 -7.854 -5.364 1.00 86.50 87 GLN A N 1
ATOM 649 C CA . GLN A 1 87 ? 14.364 -6.819 -4.773 1.00 86.50 87 GLN A CA 1
ATOM 650 C C . GLN A 1 87 ? 13.738 -5.418 -4.843 1.00 86.50 87 GLN A C 1
ATOM 652 O O . GLN A 1 87 ? 13.881 -4.628 -3.910 1.00 86.50 87 GLN A O 1
ATOM 657 N N . LEU A 1 88 ? 13.023 -5.099 -5.927 1.00 89.25 88 LEU A N 1
ATOM 658 C CA . LEU A 1 88 ? 12.430 -3.771 -6.131 1.00 89.25 88 LEU A CA 1
ATOM 659 C C . LEU A 1 88 ? 11.016 -3.638 -5.550 1.00 89.25 88 LEU A C 1
ATOM 661 O O . LEU A 1 88 ? 10.624 -2.542 -5.149 1.00 89.25 88 LEU A O 1
ATOM 665 N N . ALA A 1 89 ? 10.256 -4.735 -5.475 1.00 84.81 89 ALA A N 1
ATOM 666 C CA . ALA A 1 89 ? 8.818 -4.737 -5.193 1.00 84.81 89 ALA A CA 1
ATOM 667 C C . ALA A 1 89 ? 8.394 -4.077 -3.868 1.00 84.81 89 ALA A C 1
ATOM 669 O O . ALA A 1 89 ? 7.221 -3.752 -3.707 1.00 84.81 89 ALA A O 1
ATOM 670 N N . TRP A 1 90 ? 9.307 -3.870 -2.921 1.00 82.12 90 TRP A N 1
ATOM 671 C CA . TRP A 1 90 ? 8.976 -3.330 -1.599 1.00 82.12 90 TRP A CA 1
ATOM 672 C C . TRP A 1 90 ? 9.091 -1.807 -1.500 1.00 82.12 90 TRP A C 1
ATOM 674 O O . TRP A 1 90 ? 8.608 -1.245 -0.527 1.00 82.12 90 TRP A O 1
ATOM 684 N N . ASN A 1 91 ? 9.706 -1.131 -2.478 1.00 85.94 91 ASN A N 1
ATOM 685 C CA . ASN A 1 91 ? 10.034 0.301 -2.379 1.00 85.94 91 ASN A CA 1
ATOM 686 C C . ASN A 1 91 ? 9.597 1.127 -3.598 1.00 85.94 91 ASN A C 1
ATOM 688 O O . ASN A 1 91 ? 10.027 2.269 -3.757 1.00 85.94 91 ASN A O 1
ATOM 692 N N . VAL A 1 92 ? 8.770 0.565 -4.476 1.00 93.12 92 VAL A N 1
ATOM 693 C CA . VAL A 1 92 ? 8.321 1.225 -5.709 1.00 93.12 92 VAL A CA 1
ATOM 694 C C . VAL A 1 92 ? 6.804 1.130 -5.849 1.00 93.12 92 VAL A C 1
ATOM 696 O O . VAL A 1 92 ? 6.153 0.364 -5.148 1.00 93.12 92 VAL A O 1
ATOM 699 N N . ASP A 1 93 ? 6.228 1.936 -6.730 1.00 93.06 93 ASP A N 1
ATOM 700 C CA . ASP A 1 93 ? 4.809 1.898 -7.102 1.00 93.06 93 ASP A CA 1
ATOM 701 C C . ASP A 1 93 ? 4.575 1.118 -8.405 1.00 93.06 93 ASP A C 1
ATOM 703 O O . ASP A 1 93 ? 3.471 0.642 -8.668 1.00 93.06 93 ASP A O 1
ATOM 707 N N . LEU A 1 94 ? 5.620 1.001 -9.226 1.00 94.50 94 LEU A N 1
ATOM 708 C CA . LEU A 1 94 ? 5.614 0.384 -10.546 1.00 94.50 94 LEU A CA 1
ATOM 709 C C . LEU A 1 94 ? 7.015 -0.140 -10.853 1.00 94.50 94 LEU A C 1
ATOM 711 O O . LEU A 1 94 ? 7.998 0.543 -10.566 1.00 94.50 94 LEU A O 1
ATOM 715 N N . ILE A 1 95 ? 7.105 -1.301 -11.498 1.00 95.94 95 ILE A N 1
ATOM 716 C CA . ILE A 1 95 ? 8.344 -1.757 -12.132 1.00 95.94 95 ILE A CA 1
ATOM 717 C C . ILE A 1 95 ? 8.165 -1.737 -13.649 1.00 95.94 95 ILE A C 1
ATOM 719 O O . ILE A 1 95 ? 7.257 -2.376 -14.184 1.00 95.94 95 ILE A O 1
ATOM 723 N N . LEU A 1 96 ? 9.051 -1.023 -14.336 1.00 97.31 96 LEU A N 1
ATOM 724 C CA . LEU A 1 96 ? 9.213 -1.099 -15.780 1.00 97.31 96 LEU A CA 1
ATOM 725 C C . LEU A 1 96 ? 10.320 -2.098 -16.105 1.00 97.31 96 LEU A C 1
ATOM 727 O O . LEU A 1 96 ? 11.384 -2.085 -15.485 1.00 97.31 96 LEU A O 1
ATOM 731 N N . VAL A 1 97 ? 10.071 -2.971 -17.075 1.00 96.25 97 VAL A N 1
ATOM 732 C CA . VAL A 1 97 ? 11.053 -3.956 -17.537 1.00 96.25 97 VAL A CA 1
ATOM 733 C C . VAL A 1 97 ? 11.442 -3.631 -18.974 1.00 96.25 97 VAL A C 1
ATOM 735 O O . VAL A 1 97 ? 10.632 -3.770 -19.882 1.00 96.25 97 VAL A O 1
ATOM 738 N N . GLU A 1 98 ? 12.675 -3.194 -19.209 1.00 94.38 98 GLU A N 1
ATOM 739 C CA . GLU A 1 98 ? 13.197 -3.018 -20.563 1.00 94.38 98 GLU A CA 1
ATOM 740 C C . GLU A 1 98 ? 13.723 -4.363 -21.087 1.00 94.38 98 GLU A C 1
ATOM 742 O O . GLU A 1 98 ? 14.741 -4.872 -20.611 1.00 94.38 98 GLU A O 1
ATOM 747 N N . GLY A 1 99 ? 13.036 -4.939 -22.079 1.00 87.69 99 GLY A N 1
ATOM 748 C CA . GLY A 1 99 ? 13.375 -6.253 -22.640 1.00 87.69 99 GLY A CA 1
ATOM 749 C C . GLY A 1 99 ? 12.449 -7.372 -22.157 1.00 87.69 99 GLY A C 1
ATOM 750 O O . GLY A 1 99 ? 11.245 -7.162 -22.058 1.00 87.69 99 GLY A O 1
ATOM 751 N N . HIS A 1 100 ? 12.992 -8.579 -21.937 1.00 84.62 100 HIS A N 1
ATOM 752 C CA . HIS A 1 100 ? 12.240 -9.768 -21.487 1.00 84.62 100 HIS A CA 1
ATOM 753 C C . HIS A 1 100 ? 10.991 -10.111 -22.331 1.00 84.62 100 HIS A C 1
ATOM 755 O O . HIS A 1 100 ? 9.958 -10.532 -21.806 1.00 84.62 100 HIS A O 1
ATOM 761 N N . LYS A 1 101 ? 11.090 -9.962 -23.660 1.00 87.38 101 LYS A N 1
ATOM 762 C CA . LYS A 1 101 ? 9.978 -10.205 -24.600 1.00 87.38 101 LYS A CA 1
ATOM 763 C C . LYS A 1 101 ? 9.427 -11.639 -24.563 1.00 87.38 101 LYS A C 1
ATOM 765 O O . LYS A 1 101 ? 8.257 -11.825 -24.875 1.00 87.38 101 LYS A O 1
ATOM 770 N N . ASP A 1 102 ? 10.245 -12.601 -24.135 1.00 88.38 102 ASP A N 1
ATOM 771 C CA . ASP A 1 102 ? 9.908 -14.031 -24.070 1.00 88.38 102 ASP A CA 1
ATOM 772 C C . ASP A 1 102 ? 9.200 -14.425 -22.755 1.00 88.38 102 ASP A C 1
ATOM 774 O O . ASP A 1 102 ? 8.921 -15.594 -22.511 1.00 88.38 102 ASP A O 1
ATOM 778 N N . THR A 1 103 ? 8.922 -13.457 -21.874 1.00 89.69 103 THR A N 1
ATOM 779 C CA . THR A 1 103 ? 8.198 -13.683 -20.612 1.00 89.69 103 THR A CA 1
ATOM 780 C C . THR A 1 103 ? 6.703 -13.410 -20.766 1.00 89.69 103 THR A C 1
ATOM 782 O O . THR A 1 103 ? 6.297 -12.606 -21.604 1.00 89.69 103 THR A O 1
ATOM 785 N N . ALA A 1 104 ? 5.879 -13.984 -19.888 1.00 92.25 104 ALA A N 1
ATOM 786 C CA . ALA A 1 104 ? 4.434 -13.722 -19.822 1.00 92.25 104 ALA A CA 1
ATOM 787 C C . ALA A 1 104 ? 4.072 -12.390 -19.124 1.00 92.25 104 ALA A C 1
ATOM 789 O O . ALA A 1 104 ? 2.943 -12.188 -18.681 1.00 92.25 104 ALA A O 1
ATOM 790 N N . LEU A 1 105 ? 5.031 -11.468 -18.964 1.00 94.50 105 LEU A N 1
ATOM 791 C CA . LEU A 1 105 ? 4.730 -10.157 -18.396 1.00 94.50 105 LEU A CA 1
ATOM 792 C C . LEU A 1 105 ? 3.802 -9.371 -19.334 1.00 94.50 105 LEU A C 1
ATOM 794 O O . LEU A 1 105 ? 4.041 -9.372 -20.548 1.00 94.50 105 LEU A O 1
ATOM 798 N N . PRO A 1 106 ? 2.808 -8.635 -18.802 1.00 96.31 106 PRO A N 1
ATOM 799 C CA . PRO A 1 106 ? 2.071 -7.667 -19.599 1.00 96.31 106 PRO A CA 1
ATOM 800 C C . PRO A 1 106 ? 3.054 -6.671 -20.206 1.00 96.31 106 PRO A C 1
ATOM 802 O O . PRO A 1 106 ? 3.945 -6.171 -19.508 1.00 96.31 106 PRO A O 1
ATOM 805 N N . LYS A 1 107 ? 2.926 -6.404 -21.505 1.00 96.56 107 LYS A N 1
ATOM 806 C CA . LYS A 1 107 ? 3.950 -5.646 -22.223 1.00 96.56 107 LYS A CA 1
ATOM 807 C C . LYS A 1 107 ? 3.393 -4.685 -23.257 1.00 96.56 107 LYS A C 1
ATOM 809 O O . LYS A 1 107 ? 2.348 -4.918 -23.853 1.00 96.56 107 LYS A O 1
ATOM 814 N N . VAL A 1 108 ? 4.127 -3.605 -23.483 1.00 97.38 108 VAL A N 1
ATOM 815 C CA . VAL A 1 108 ? 3.922 -2.677 -24.594 1.00 97.38 108 VAL A CA 1
ATOM 816 C C . VAL A 1 108 ? 5.009 -2.933 -25.630 1.00 97.38 108 VAL A C 1
ATOM 818 O O . VAL A 1 108 ? 6.189 -3.031 -25.284 1.00 97.38 108 VAL A O 1
ATOM 821 N N . TRP A 1 109 ? 4.624 -3.050 -26.897 1.00 96.62 109 TRP A N 1
ATOM 822 C CA . TRP A 1 109 ? 5.548 -3.296 -28.000 1.00 96.62 109 TRP A CA 1
ATOM 823 C C . TRP A 1 109 ? 5.847 -2.011 -28.770 1.00 96.62 109 TRP A C 1
ATOM 825 O O . TRP A 1 109 ? 4.937 -1.349 -29.253 1.00 96.62 109 TRP A O 1
ATOM 835 N N . LEU A 1 110 ? 7.120 -1.659 -28.920 1.00 95.69 110 LEU A N 1
ATOM 836 C CA . LEU A 1 110 ? 7.564 -0.550 -29.760 1.00 95.69 110 LEU A CA 1
ATOM 837 C C . LEU A 1 110 ? 7.917 -1.082 -31.144 1.00 95.69 110 LEU A C 1
ATOM 839 O O . LEU A 1 110 ? 8.845 -1.885 -31.281 1.00 95.69 110 LEU A O 1
ATOM 843 N N . GLU A 1 111 ? 7.242 -0.565 -32.167 1.00 94.81 111 GLU A N 1
ATOM 844 C CA . GLU A 1 111 ? 7.612 -0.843 -33.554 1.00 94.81 111 GLU A CA 1
ATOM 845 C C . GLU A 1 111 ? 9.028 -0.352 -33.872 1.00 94.81 111 GLU A C 1
ATOM 847 O O . GLU A 1 111 ? 9.533 0.617 -33.289 1.00 94.81 111 GLU A O 1
ATOM 852 N N . HIS A 1 112 ? 9.667 -1.017 -34.824 1.00 91.50 112 HIS A N 1
ATOM 853 C CA . HIS A 1 112 ? 10.963 -0.632 -35.353 1.00 91.50 112 HIS A CA 1
ATOM 854 C C . HIS A 1 112 ? 10.764 0.002 -36.741 1.00 91.50 112 HIS A C 1
ATOM 856 O O . HIS A 1 112 ? 9.908 -0.457 -37.491 1.00 91.50 112 HIS A O 1
ATOM 862 N N . PRO A 1 113 ? 11.553 1.011 -37.153 1.00 87.12 113 PRO A N 1
ATOM 863 C CA . PRO A 1 113 ? 11.346 1.678 -38.444 1.00 87.12 113 PRO A CA 1
ATOM 864 C C . PRO A 1 113 ? 11.520 0.744 -39.649 1.00 87.12 113 PRO A C 1
ATOM 866 O O . PRO A 1 113 ? 11.050 1.048 -40.737 1.00 87.12 113 PRO A O 1
ATOM 869 N N . GLN A 1 114 ? 12.206 -0.385 -39.459 1.00 86.00 114 GLN A N 1
ATOM 870 C CA . GLN A 1 114 ? 12.444 -1.390 -40.501 1.00 86.00 114 GLN A CA 1
ATOM 871 C C . GLN A 1 114 ? 11.525 -2.615 -40.383 1.00 86.00 114 GLN A C 1
ATOM 873 O O . GLN A 1 114 ? 11.540 -3.463 -41.267 1.00 86.00 114 GLN A O 1
ATOM 878 N N . THR A 1 115 ? 10.775 -2.756 -39.285 1.00 79.19 115 THR A N 1
ATOM 879 C CA . THR A 1 115 ? 9.850 -3.879 -39.093 1.00 79.19 115 THR A CA 1
ATOM 880 C C . THR A 1 115 ? 8.806 -3.564 -38.022 1.00 79.19 115 THR A C 1
ATOM 882 O O . THR A 1 115 ? 9.131 -3.164 -36.899 1.00 79.19 115 THR A O 1
ATOM 885 N N . SER A 1 116 ? 7.542 -3.782 -38.369 1.00 75.38 116 SER A N 1
ATOM 886 C CA . SER A 1 116 ? 6.409 -3.650 -37.447 1.00 75.38 116 SER A CA 1
ATOM 887 C C . SER A 1 116 ? 5.922 -5.004 -36.923 1.00 75.38 116 SER A C 1
ATOM 889 O O . SER A 1 116 ? 5.068 -5.044 -36.042 1.00 75.38 116 SER A O 1
ATOM 891 N N . GLU A 1 117 ? 6.465 -6.121 -37.422 1.00 85.00 117 GLU A N 1
ATOM 892 C CA . GLU A 1 117 ? 6.011 -7.452 -37.020 1.00 85.00 117 GLU A CA 1
ATOM 893 C C . GLU A 1 117 ? 6.524 -7.833 -35.631 1.00 85.00 117 GLU A C 1
ATOM 895 O O . GLU A 1 117 ? 7.713 -7.750 -35.314 1.00 85.00 117 GLU A O 1
ATOM 900 N N . ILE A 1 118 ? 5.600 -8.291 -34.792 1.00 90.44 118 ILE A N 1
ATOM 901 C CA . ILE A 1 118 ? 5.915 -8.873 -33.493 1.00 90.44 118 ILE A CA 1
ATOM 902 C C . ILE A 1 118 ? 6.364 -10.324 -33.733 1.00 90.44 118 ILE A C 1
ATOM 904 O O . ILE A 1 118 ? 5.621 -11.077 -34.365 1.00 90.44 118 ILE A O 1
ATOM 908 N N . PRO A 1 119 ? 7.544 -10.751 -33.240 1.00 90.94 119 PRO A N 1
ATOM 909 C CA . PRO A 1 119 ? 8.004 -12.125 -33.403 1.00 90.94 119 PRO A CA 1
ATOM 910 C C . PRO A 1 119 ? 6.999 -13.152 -32.878 1.00 90.94 119 PRO A C 1
ATOM 912 O O . PRO A 1 119 ? 6.409 -12.969 -31.809 1.00 90.94 119 PRO A O 1
ATOM 915 N N . ALA A 1 120 ? 6.874 -14.273 -33.593 1.00 86.69 120 ALA A N 1
ATOM 916 C CA . ALA A 1 120 ? 6.105 -15.419 -33.125 1.00 86.69 120 ALA A CA 1
ATOM 917 C C . ALA A 1 120 ? 6.628 -15.876 -31.749 1.00 86.69 120 ALA A C 1
ATOM 919 O O . ALA A 1 120 ? 7.825 -16.106 -31.582 1.00 86.69 120 ALA A O 1
ATOM 920 N N . GLY A 1 121 ? 5.730 -15.975 -30.764 1.00 87.25 121 GLY A N 1
ATOM 921 C CA . GLY A 1 121 ? 6.056 -16.344 -29.380 1.00 87.25 121 GLY A CA 1
ATOM 922 C C . GLY A 1 121 ? 6.016 -15.194 -28.371 1.00 87.25 121 GLY A C 1
ATOM 923 O O . GLY A 1 121 ? 5.982 -15.456 -27.173 1.00 87.25 121 GLY A O 1
ATOM 924 N N . VAL A 1 122 ? 5.947 -13.933 -28.810 1.00 92.19 122 VAL A N 1
ATOM 925 C CA . VAL A 1 122 ? 5.708 -12.814 -27.886 1.00 92.19 122 VAL A CA 1
ATOM 926 C C . VAL A 1 122 ? 4.221 -12.767 -27.524 1.00 92.19 122 VAL A C 1
ATOM 928 O O . VAL A 1 122 ? 3.372 -12.533 -28.383 1.00 92.19 122 VAL A O 1
ATOM 931 N N . THR A 1 123 ? 3.902 -12.976 -26.248 1.00 93.62 123 THR A N 1
ATOM 932 C CA . THR A 1 123 ? 2.523 -12.974 -25.720 1.00 93.62 123 THR A CA 1
ATOM 933 C C . THR A 1 123 ? 2.210 -11.693 -24.946 1.00 93.62 123 THR A C 1
ATOM 935 O O . THR A 1 123 ? 3.080 -10.842 -24.774 1.00 93.62 123 THR A O 1
ATOM 938 N N . ASP A 1 124 ? 0.974 -11.537 -24.462 1.00 95.38 124 ASP A N 1
ATOM 939 C CA . ASP A 1 124 ? 0.578 -10.509 -23.477 1.00 95.38 124 ASP A CA 1
ATOM 940 C C . ASP A 1 124 ? 0.889 -9.053 -23.877 1.00 95.38 124 ASP A C 1
ATOM 942 O O . ASP A 1 124 ? 1.135 -8.188 -23.028 1.00 95.38 124 ASP A O 1
ATOM 946 N N . VAL A 1 125 ? 0.882 -8.771 -25.185 1.00 96.31 125 VAL A N 1
ATOM 947 C CA . VAL A 1 125 ? 1.044 -7.419 -25.729 1.00 96.31 125 VAL A CA 1
ATOM 948 C C . VAL A 1 125 ? -0.248 -6.637 -25.504 1.00 96.31 125 VAL A C 1
ATOM 950 O O . VAL A 1 125 ? -1.255 -6.872 -26.163 1.00 96.31 125 VAL A O 1
ATOM 953 N N . LEU A 1 126 ? -0.212 -5.694 -24.564 1.00 95.94 126 LEU A N 1
ATOM 954 C CA . LEU A 1 126 ? -1.336 -4.822 -24.222 1.00 95.94 126 LEU A CA 1
ATOM 955 C C . LEU A 1 126 ? -1.561 -3.725 -25.265 1.00 95.94 126 LEU A C 1
ATOM 957 O O . LEU A 1 126 ? -2.689 -3.288 -25.470 1.00 95.94 126 LEU A O 1
ATOM 961 N N . ALA A 1 127 ? -0.479 -3.245 -25.878 1.00 96.38 127 ALA A N 1
ATOM 962 C CA . ALA A 1 127 ? -0.512 -2.182 -26.872 1.00 96.38 127 ALA A CA 1
ATOM 963 C C . ALA A 1 127 ? 0.733 -2.221 -27.761 1.00 96.38 127 ALA A C 1
ATOM 965 O O . ALA A 1 127 ? 1.821 -2.599 -27.315 1.00 96.38 127 ALA A O 1
ATOM 966 N N . VAL A 1 128 ? 0.573 -1.761 -29.000 1.00 96.38 128 VAL A N 1
ATOM 967 C CA . VAL A 1 128 ? 1.666 -1.509 -29.944 1.00 96.38 128 VAL A CA 1
ATOM 968 C C . VAL A 1 128 ? 1.812 -0.001 -30.114 1.00 96.38 128 VAL A C 1
ATOM 970 O O . VAL A 1 128 ? 0.825 0.694 -30.338 1.00 96.38 128 VAL A O 1
ATOM 973 N N . LEU A 1 129 ? 3.035 0.510 -29.987 1.00 96.50 129 LEU A N 1
ATOM 974 C CA . LEU A 1 129 ? 3.368 1.921 -30.147 1.00 96.50 129 LEU A CA 1
ATOM 975 C C . LEU A 1 129 ? 4.064 2.142 -31.499 1.00 96.50 129 LEU A C 1
ATOM 977 O O . LEU A 1 129 ? 5.240 1.770 -31.645 1.00 96.50 129 LEU A O 1
ATOM 981 N N . PRO A 1 130 ? 3.382 2.770 -32.478 1.00 95.25 130 PRO A N 1
ATOM 982 C CA . PRO A 1 130 ? 3.918 2.947 -33.824 1.00 95.25 130 PRO A CA 1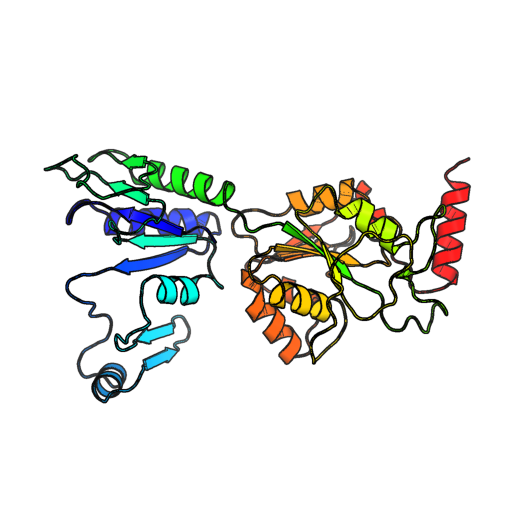
ATOM 983 C C . PRO A 1 130 ? 5.196 3.774 -33.865 1.00 95.25 130 PRO A C 1
ATOM 985 O O . PRO A 1 130 ? 5.422 4.612 -32.989 1.00 95.25 130 PRO A O 1
ATOM 988 N N . TRP A 1 131 ? 6.058 3.546 -34.856 1.00 92.94 131 TRP A N 1
ATOM 989 C CA . TRP A 1 131 ? 7.239 4.397 -35.044 1.00 92.94 131 TRP A CA 1
ATOM 990 C C . TRP A 1 131 ? 6.838 5.819 -35.453 1.00 92.94 131 TRP A C 1
ATOM 992 O O . TRP A 1 131 ? 5.905 6.012 -36.225 1.00 92.94 131 TRP A O 1
ATOM 1002 N N . GLY A 1 132 ? 7.534 6.826 -34.916 1.00 89.81 132 GLY A N 1
ATOM 1003 C CA . GLY A 1 132 ? 7.266 8.239 -35.212 1.00 89.81 132 GLY A CA 1
ATOM 1004 C C . GLY A 1 132 ? 6.016 8.836 -34.549 1.00 89.81 132 GLY A C 1
ATOM 1005 O O . GLY A 1 132 ? 5.753 10.018 -34.744 1.00 89.81 132 GLY A O 1
ATOM 1006 N N . SER A 1 133 ? 5.261 8.065 -33.758 1.00 94.44 133 SER A N 1
ATOM 1007 C CA . SER A 1 133 ? 4.134 8.581 -32.970 1.00 94.44 133 SER A CA 1
ATOM 1008 C C . SER A 1 133 ? 4.589 9.236 -31.659 1.00 94.44 133 SER A C 1
ATOM 1010 O O . SER A 1 133 ? 5.751 9.120 -31.251 1.00 94.44 133 SER A O 1
ATOM 1012 N N . ASP A 1 134 ? 3.661 9.890 -30.954 1.00 96.38 134 ASP A N 1
ATOM 1013 C CA . ASP A 1 134 ? 3.895 10.355 -29.584 1.00 96.38 134 ASP A CA 1
ATOM 1014 C C . ASP A 1 134 ? 3.850 9.186 -28.586 1.00 96.38 134 ASP A C 1
ATOM 1016 O O . ASP A 1 134 ? 2.877 8.940 -27.866 1.00 96.38 134 ASP A O 1
ATOM 1020 N N . ARG A 1 135 ? 4.942 8.423 -28.567 1.00 96.69 135 ARG A N 1
ATOM 1021 C CA . ARG A 1 135 ? 5.091 7.250 -27.704 1.00 96.69 135 ARG A CA 1
ATOM 1022 C C . ARG A 1 135 ? 5.153 7.601 -26.221 1.00 96.69 135 ARG A C 1
ATOM 1024 O O . ARG A 1 135 ? 4.826 6.743 -25.406 1.00 96.69 135 ARG A O 1
ATOM 1031 N N . VAL A 1 136 ? 5.581 8.818 -25.876 1.00 97.06 136 VAL A N 1
ATOM 1032 C CA . VAL A 1 136 ? 5.695 9.268 -24.482 1.00 97.06 136 VAL A CA 1
ATOM 1033 C C . VAL A 1 136 ? 4.302 9.407 -23.890 1.00 97.06 136 VAL A C 1
ATOM 1035 O O . VAL A 1 136 ? 3.988 8.703 -22.931 1.00 97.06 136 VAL A O 1
ATOM 1038 N N . ALA A 1 137 ? 3.438 10.201 -24.531 1.00 96.62 137 ALA A N 1
ATOM 1039 C CA . ALA A 1 137 ? 2.058 10.374 -24.091 1.00 96.62 137 ALA A CA 1
ATOM 1040 C C . ALA A 1 137 ? 1.294 9.039 -24.062 1.00 96.62 137 ALA A C 1
ATOM 1042 O O . ALA A 1 137 ? 0.570 8.749 -23.106 1.00 96.62 137 ALA A O 1
ATOM 1043 N N . ALA A 1 138 ? 1.495 8.193 -25.080 1.00 97.38 138 ALA A N 1
ATOM 1044 C CA . ALA A 1 138 ? 0.843 6.891 -25.160 1.00 97.38 138 ALA A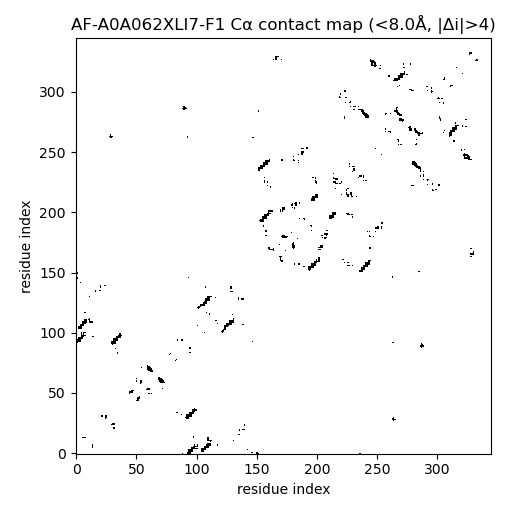 CA 1
ATOM 1045 C C . ALA A 1 138 ? 1.280 5.939 -24.033 1.00 97.38 138 ALA A C 1
ATOM 1047 O O . ALA A 1 138 ? 0.428 5.382 -23.339 1.00 97.38 138 ALA A O 1
ATOM 1048 N N . LEU A 1 139 ? 2.592 5.763 -23.812 1.00 97.50 139 LEU A N 1
ATOM 1049 C CA . LEU A 1 139 ? 3.086 4.892 -22.743 1.00 97.50 139 LEU A CA 1
ATOM 1050 C C . LEU A 1 139 ? 2.683 5.426 -21.365 1.00 97.50 139 LEU A C 1
ATOM 1052 O O . LEU A 1 139 ? 2.282 4.639 -20.511 1.00 97.50 139 LEU A O 1
ATOM 1056 N N . PHE A 1 140 ? 2.740 6.741 -21.156 1.00 95.88 140 PHE A N 1
ATOM 1057 C CA . PHE A 1 140 ? 2.311 7.363 -19.908 1.00 95.88 140 PHE A CA 1
ATOM 1058 C C . PHE A 1 140 ? 0.835 7.064 -19.596 1.00 95.88 140 PHE A C 1
ATOM 1060 O O . PHE A 1 140 ? 0.517 6.624 -18.488 1.00 95.88 140 PHE A O 1
ATOM 1067 N N . ALA A 1 141 ? -0.063 7.219 -20.577 1.00 94.88 141 ALA A N 1
ATOM 1068 C CA . ALA A 1 141 ? -1.481 6.891 -20.417 1.00 94.88 141 ALA A CA 1
ATOM 1069 C C . ALA A 1 141 ? -1.698 5.399 -20.107 1.00 94.88 141 ALA A C 1
ATOM 1071 O O . ALA A 1 141 ? -2.407 5.067 -19.156 1.00 94.88 141 ALA A O 1
ATOM 1072 N N . ILE A 1 142 ? -1.025 4.508 -20.846 1.00 96.12 142 ILE A N 1
ATOM 1073 C CA . ILE A 1 142 ? -1.093 3.057 -20.617 1.00 96.12 142 ILE A CA 1
ATOM 1074 C C . ILE A 1 142 ? -0.641 2.713 -19.197 1.00 96.12 142 ILE A C 1
ATOM 1076 O O . ILE A 1 142 ? -1.325 1.967 -18.503 1.00 96.12 142 ILE A O 1
ATOM 1080 N N . VAL A 1 143 ? 0.495 3.254 -18.748 1.00 95.06 143 VAL A N 1
ATOM 1081 C CA . VAL A 1 143 ? 1.035 2.995 -17.407 1.00 95.06 143 VAL A CA 1
ATOM 1082 C C . VAL A 1 143 ? 0.069 3.468 -16.325 1.00 95.06 143 VAL A C 1
ATOM 1084 O O . VAL A 1 143 ? -0.184 2.733 -15.368 1.00 95.06 143 VAL A O 1
ATOM 1087 N N . ARG A 1 144 ? -0.500 4.668 -16.472 1.00 91.00 144 ARG A N 1
ATOM 1088 C CA . ARG A 1 144 ? -1.470 5.208 -15.514 1.00 91.00 144 ARG A CA 1
ATOM 1089 C C . ARG A 1 144 ? -2.659 4.262 -15.349 1.00 91.00 144 ARG A C 1
ATOM 1091 O O . ARG A 1 144 ? -2.984 3.881 -14.222 1.00 91.00 144 ARG A O 1
ATOM 1098 N N . ASP A 1 145 ? -3.262 3.847 -16.459 1.00 92.06 145 ASP A N 1
ATOM 1099 C CA . ASP A 1 145 ? -4.443 2.981 -16.467 1.00 92.06 145 ASP A CA 1
ATOM 1100 C C . ASP A 1 145 ? -4.093 1.555 -15.983 1.00 92.06 145 ASP A C 1
ATOM 1102 O O . ASP A 1 145 ? -4.838 0.922 -15.226 1.00 92.06 145 ASP A O 1
ATOM 1106 N N . PHE A 1 146 ? -2.895 1.072 -16.325 1.00 93.25 146 PHE A N 1
ATOM 1107 C CA . PHE A 1 146 ? -2.349 -0.201 -15.856 1.00 93.25 146 PHE A CA 1
ATOM 1108 C C . PHE A 1 146 ? -2.185 -0.240 -14.330 1.00 93.25 146 PHE A C 1
ATOM 1110 O O . PHE A 1 146 ? -2.544 -1.235 -13.697 1.00 93.25 146 PHE A O 1
ATOM 1117 N N . CYS A 1 147 ? -1.689 0.843 -13.727 1.00 90.31 147 CYS A N 1
ATOM 1118 C CA . CYS A 1 147 ? -1.549 0.967 -12.278 1.00 90.31 147 CYS A CA 1
ATOM 1119 C C . CYS A 1 147 ? -2.905 1.111 -11.568 1.00 90.31 147 CYS A C 1
ATOM 1121 O O . CYS A 1 147 ? -3.077 0.576 -10.473 1.00 90.31 147 CYS A O 1
ATOM 1123 N N . LEU A 1 148 ? -3.884 1.801 -12.172 1.00 86.38 148 LEU A N 1
ATOM 1124 C CA . LEU A 1 148 ? -5.232 1.945 -11.599 1.00 86.38 148 LEU A CA 1
ATOM 1125 C C . LEU A 1 148 ? -5.949 0.597 -11.468 1.00 86.38 148 LEU A C 1
ATOM 1127 O O . LEU A 1 148 ? -6.623 0.356 -10.471 1.00 86.38 148 LEU A O 1
ATOM 1131 N N . THR A 1 149 ? -5.764 -0.288 -12.444 1.00 86.50 149 THR A N 1
ATOM 1132 C CA . THR A 1 149 ? -6.439 -1.596 -12.509 1.00 86.50 149 THR A CA 1
ATOM 1133 C C . THR A 1 149 ? -5.741 -2.703 -11.713 1.00 86.50 149 THR A C 1
ATOM 1135 O O . THR A 1 149 ? -6.273 -3.804 -11.610 1.00 86.50 149 THR A O 1
ATOM 1138 N N . ARG A 1 150 ? -4.554 -2.444 -11.146 1.00 87.69 150 ARG A N 1
ATOM 1139 C CA . ARG A 1 150 ? -3.717 -3.451 -10.459 1.00 87.69 150 ARG A CA 1
ATOM 1140 C C . ARG A 1 150 ? -3.272 -3.011 -9.067 1.00 87.69 150 ARG A C 1
ATOM 1142 O O . ARG A 1 150 ? -2.145 -3.292 -8.642 1.00 87.69 150 ARG A O 1
ATOM 1149 N N . GLN A 1 151 ? -4.146 -2.304 -8.354 1.00 85.50 151 GLN A N 1
ATOM 1150 C CA . GLN A 1 151 ? -3.875 -1.959 -6.963 1.00 85.50 151 GLN A CA 1
ATOM 1151 C C . GLN A 1 151 ? -3.776 -3.224 -6.100 1.00 85.50 151 GLN A C 1
ATOM 1153 O O . GLN A 1 151 ? -4.478 -4.199 -6.365 1.00 85.50 151 GLN A O 1
ATOM 1158 N N . PRO A 1 152 ? -2.916 -3.228 -5.067 1.00 89.94 152 PRO A N 1
ATOM 1159 C CA . PRO A 1 152 ? -2.888 -4.339 -4.137 1.00 89.94 152 PRO A CA 1
ATOM 1160 C C . PRO A 1 152 ? -4.227 -4.459 -3.396 1.00 89.94 152 PRO A C 1
ATOM 1162 O O . PRO A 1 152 ? -4.881 -3.426 -3.161 1.00 89.94 152 PRO A O 1
ATOM 1165 N N . PRO A 1 153 ? -4.615 -5.689 -3.017 1.00 94.62 153 PRO A N 1
ATOM 1166 C CA . PRO A 1 153 ? -5.921 -5.939 -2.440 1.00 94.62 153 PRO A CA 1
ATOM 1167 C C . PRO A 1 153 ? -6.105 -5.149 -1.149 1.00 94.62 153 PRO A C 1
ATOM 1169 O O . PRO A 1 153 ? -5.141 -4.950 -0.399 1.00 94.62 153 PRO A O 1
ATOM 1172 N N . LEU A 1 154 ? -7.319 -4.660 -0.906 1.00 97.44 154 LEU A N 1
ATOM 1173 C CA . LEU A 1 154 ? -7.623 -3.915 0.315 1.00 97.44 154 LEU A CA 1
ATOM 1174 C C . LEU A 1 154 ? -8.161 -4.860 1.386 1.00 97.44 154 LEU A C 1
ATOM 1176 O O . LEU A 1 154 ? -9.241 -5.424 1.236 1.00 97.44 154 LEU A O 1
ATOM 1180 N N . TRP A 1 155 ? -7.422 -4.974 2.483 1.00 98.50 155 TRP A N 1
ATOM 1181 C CA . TRP A 1 155 ? -7.783 -5.747 3.662 1.00 98.50 155 TRP A CA 1
ATOM 1182 C C . TRP A 1 155 ? -8.118 -4.848 4.849 1.00 98.50 155 TRP A C 1
ATOM 1184 O O . TRP A 1 155 ? -7.565 -3.760 5.012 1.00 98.50 155 TRP A O 1
ATOM 1194 N N . GLY A 1 156 ? -9.025 -5.322 5.694 1.00 98.44 156 GLY A N 1
ATOM 1195 C CA . GLY A 1 156 ? -9.395 -4.688 6.950 1.00 98.44 156 GLY A CA 1
ATOM 1196 C C . GLY A 1 156 ? -8.615 -5.240 8.145 1.00 98.44 156 GLY A C 1
ATOM 1197 O O . GLY A 1 156 ? -8.471 -6.448 8.295 1.00 98.44 156 GLY A O 1
ATOM 1198 N N . GLY A 1 157 ? -8.143 -4.373 9.033 1.00 98.19 157 GLY A N 1
ATOM 1199 C CA . GLY A 1 157 ? -7.508 -4.747 10.293 1.00 98.19 157 GLY A CA 1
ATOM 1200 C C . GLY A 1 157 ? -8.260 -4.150 11.473 1.00 98.19 157 GLY A C 1
ATOM 1201 O O . GLY A 1 157 ? -8.183 -2.942 11.693 1.00 98.19 157 GLY A O 1
ATOM 1202 N N . ILE A 1 158 ? -8.966 -4.976 12.247 1.00 97.62 158 ILE A N 1
ATOM 1203 C CA . ILE A 1 158 ? -9.685 -4.506 13.437 1.00 97.62 158 ILE A CA 1
ATOM 1204 C C . ILE A 1 158 ? -8.794 -4.715 14.659 1.00 97.62 158 ILE A C 1
ATOM 1206 O O . ILE A 1 158 ? -8.540 -5.849 15.065 1.00 97.62 158 ILE A O 1
ATOM 1210 N N . LEU A 1 159 ? -8.294 -3.621 15.232 1.00 95.44 159 LEU A N 1
ATOM 1211 C CA . LEU A 1 159 ? -7.417 -3.651 16.400 1.00 95.44 159 LEU A CA 1
ATOM 1212 C C . LEU A 1 159 ? -8.229 -4.026 17.636 1.00 95.44 159 LEU A C 1
ATOM 1214 O O . LEU A 1 159 ? -9.088 -3.263 18.087 1.00 95.44 159 LEU A O 1
ATOM 1218 N N . LEU A 1 160 ? -7.922 -5.191 18.200 1.00 92.50 160 LEU A N 1
ATOM 1219 C CA . LEU A 1 160 ? -8.468 -5.618 19.474 1.00 92.50 160 LEU A CA 1
ATOM 1220 C C . LEU A 1 160 ? -7.859 -4.771 20.594 1.00 92.50 160 LEU A C 1
ATOM 1222 O O . LEU A 1 160 ? -6.670 -4.442 20.593 1.00 92.50 160 LEU A O 1
ATOM 1226 N N . GLY A 1 161 ? -8.691 -4.408 21.568 1.00 74.31 161 GLY A N 1
ATOM 1227 C CA . GLY A 1 161 ? -8.242 -3.652 22.728 1.00 74.31 161 GLY A CA 1
ATOM 1228 C C . GLY A 1 161 ? -7.191 -4.421 23.536 1.00 74.31 161 GLY A C 1
ATOM 1229 O O . GLY A 1 161 ? -7.183 -5.651 23.583 1.00 74.31 161 GLY A O 1
ATOM 1230 N N . GLY A 1 162 ? -6.313 -3.683 24.221 1.00 68.19 162 GLY A N 1
ATOM 1231 C CA . GLY A 1 162 ? -5.379 -4.264 25.188 1.00 68.19 162 GLY A CA 1
ATOM 1232 C C . GLY A 1 162 ? -6.085 -4.832 26.429 1.00 68.19 162 GLY A C 1
ATOM 1233 O O . GLY A 1 162 ? -7.307 -4.972 26.478 1.00 68.19 162 GLY A O 1
ATOM 1234 N N . LYS A 1 163 ? -5.322 -5.088 27.502 1.00 60.12 163 LYS A N 1
ATOM 1235 C CA . LYS A 1 163 ? -5.784 -5.769 28.736 1.00 60.12 163 LYS A CA 1
ATOM 1236 C C . LYS A 1 163 ? -6.979 -5.118 29.476 1.00 60.12 163 LYS A C 1
ATOM 1238 O O . LYS A 1 163 ? -7.415 -5.664 30.478 1.00 60.12 163 LYS A O 1
ATOM 1243 N N . SER A 1 164 ? -7.500 -3.973 29.015 1.00 63.69 164 SER A N 1
ATOM 1244 C CA . SER A 1 164 ? -8.776 -3.350 29.430 1.00 63.69 164 SER A CA 1
ATOM 1245 C C . SER A 1 164 ? -8.985 -3.186 30.947 1.00 63.69 164 SER A C 1
ATOM 1247 O O . SER A 1 164 ? -10.110 -3.144 31.436 1.00 63.69 164 SER A O 1
ATOM 1249 N N . GLN A 1 165 ? -7.892 -3.003 31.696 1.00 63.66 165 GLN A N 1
ATOM 1250 C CA . GLN A 1 165 ? -7.891 -2.948 33.166 1.00 63.66 165 GLN A CA 1
ATOM 1251 C C . GLN A 1 165 ? -8.779 -1.834 33.745 1.00 63.66 165 GLN A C 1
ATOM 1253 O O . GLN A 1 165 ? -9.359 -2.005 34.809 1.00 63.66 165 GLN A O 1
ATOM 1258 N N . ARG A 1 166 ? -8.905 -0.702 33.040 1.00 71.44 166 ARG A N 1
ATOM 1259 C CA . ARG A 1 166 ? -9.706 0.462 33.466 1.00 71.44 166 ARG A CA 1
ATOM 1260 C C . ARG A 1 166 ? -11.198 0.351 33.142 1.00 71.44 166 ARG A C 1
ATOM 1262 O O . ARG A 1 166 ? -11.993 1.090 33.707 1.00 71.44 166 ARG A O 1
ATOM 1269 N N . MET A 1 167 ? -11.573 -0.538 32.226 1.00 75.12 167 MET A N 1
ATOM 1270 C CA . MET A 1 167 ? -12.967 -0.731 31.817 1.00 75.12 167 MET A CA 1
ATOM 1271 C C . MET A 1 167 ? -13.615 -1.899 32.579 1.00 75.12 167 MET A C 1
ATOM 1273 O O . MET A 1 167 ? -14.828 -1.937 32.756 1.00 75.12 167 MET A O 1
ATOM 1277 N N . GLY A 1 168 ? -12.807 -2.831 33.096 1.00 71.06 168 GLY A N 1
ATOM 1278 C CA . GLY A 1 168 ? -13.263 -3.997 33.861 1.00 71.06 168 GLY A CA 1
ATOM 1279 C C . GLY A 1 168 ? -13.708 -5.166 32.979 1.00 71.06 168 GLY A C 1
ATOM 1280 O O . GLY A 1 168 ? -13.552 -6.314 33.376 1.00 71.06 168 GLY A O 1
ATOM 1281 N N . THR A 1 169 ? -14.165 -4.886 31.756 1.00 78.06 169 THR A N 1
ATOM 1282 C CA . THR A 1 169 ? -14.459 -5.878 30.707 1.00 78.06 169 THR A CA 1
ATOM 1283 C C . THR A 1 169 ? -13.563 -5.610 29.489 1.00 78.06 169 THR A C 1
ATOM 1285 O O . THR A 1 169 ? -13.141 -4.472 29.290 1.00 78.06 169 THR A O 1
ATOM 1288 N N . PRO A 1 170 ? -13.206 -6.606 28.661 1.00 84.69 170 PRO A N 1
ATOM 1289 C CA . PRO A 1 170 ? -12.582 -6.354 27.362 1.00 84.69 170 PRO A CA 1
ATOM 1290 C C . PRO A 1 170 ? -13.504 -5.550 26.430 1.00 84.69 170 PRO A C 1
ATOM 1292 O O . PRO A 1 170 ? -14.664 -5.911 26.250 1.00 84.69 170 PRO A O 1
ATOM 1295 N N . LYS A 1 171 ? -12.995 -4.470 25.819 1.00 86.31 171 LYS A N 1
ATOM 1296 C CA . LYS A 1 171 ? -13.812 -3.527 25.022 1.00 86.31 171 LYS A CA 1
ATOM 1297 C C . LYS A 1 171 ? -14.561 -4.176 23.861 1.00 86.31 171 LYS A C 1
ATOM 1299 O O . LYS A 1 171 ? -15.695 -3.813 23.588 1.00 86.31 171 LYS A O 1
ATOM 1304 N N . GLN A 1 172 ? -13.949 -5.161 23.218 1.00 84.25 172 GLN A N 1
ATOM 1305 C CA . GLN A 1 172 ? -14.544 -5.897 22.108 1.00 84.25 172 GLN A CA 1
ATOM 1306 C C . GLN A 1 172 ? -15.799 -6.705 22.479 1.00 84.25 172 GLN A C 1
ATOM 1308 O O . GLN A 1 172 ? -16.525 -7.102 21.578 1.00 84.25 172 GLN A O 1
ATOM 1313 N N . LEU A 1 173 ? -16.054 -6.933 23.774 1.00 88.12 173 LEU A N 1
ATOM 1314 C CA . LEU A 1 173 ? -17.245 -7.627 24.275 1.00 88.12 173 LEU A CA 1
ATOM 1315 C C . LEU A 1 173 ? -18.377 -6.669 24.680 1.00 88.12 173 LEU A C 1
ATOM 1317 O O . LEU A 1 173 ? -19.435 -7.134 25.084 1.00 88.12 173 LEU A O 1
ATOM 1321 N N . LEU A 1 174 ? -18.165 -5.347 24.639 1.00 89.75 174 LEU A N 1
ATOM 1322 C CA . LEU A 1 174 ? -19.243 -4.394 24.915 1.00 89.75 174 LEU A CA 1
ATOM 1323 C C . LEU A 1 174 ? -20.325 -4.502 23.843 1.00 89.75 174 LEU A C 1
ATOM 1325 O O . LEU A 1 174 ? -19.998 -4.610 22.666 1.00 89.75 174 LEU A O 1
ATOM 1329 N N . GLU A 1 175 ? -21.590 -4.412 24.241 1.00 91.25 175 GLU A N 1
ATOM 1330 C CA . GLU A 1 175 ? -22.727 -4.552 23.330 1.00 91.25 175 GLU A CA 1
ATOM 1331 C C . GLU A 1 175 ? -23.430 -3.219 23.084 1.00 91.25 175 GLU A C 1
ATOM 1333 O O . GLU A 1 175 ? -23.811 -2.516 24.020 1.00 91.25 175 GLU A O 1
ATOM 1338 N N . LEU A 1 176 ? -23.664 -2.895 21.814 1.00 88.12 176 LEU A N 1
ATOM 1339 C CA . LEU A 1 176 ? -24.462 -1.757 21.384 1.00 88.12 176 LEU A CA 1
ATOM 1340 C C . LEU A 1 176 ? -25.638 -2.244 20.542 1.00 88.12 176 LEU A C 1
ATOM 1342 O O . LEU A 1 176 ? -25.451 -2.688 19.413 1.00 88.12 176 LEU A O 1
ATOM 1346 N N . GLY A 1 177 ? -26.857 -2.127 21.070 1.00 85.75 177 GLY A N 1
ATOM 1347 C CA . GLY A 1 177 ? -28.054 -2.574 20.349 1.00 85.75 177 GLY A CA 1
ATOM 1348 C C . GLY A 1 177 ? -28.088 -4.089 20.107 1.00 85.75 177 GLY A C 1
ATOM 1349 O O . GLY A 1 177 ? -28.583 -4.517 19.071 1.00 85.75 177 GLY A O 1
ATOM 1350 N N . GLY A 1 178 ? -27.544 -4.881 21.040 1.00 89.31 178 GLY A N 1
ATOM 1351 C CA . GLY A 1 178 ? -27.499 -6.348 20.963 1.00 89.31 178 GLY A CA 1
ATOM 1352 C C . GLY A 1 178 ? -26.395 -6.923 20.065 1.00 89.31 178 GLY A C 1
ATOM 1353 O O . GLY A 1 178 ? -26.367 -8.128 19.850 1.00 89.31 178 GLY A O 1
ATOM 1354 N N . GLU A 1 179 ? -25.506 -6.080 19.538 1.00 93.12 179 GLU A N 1
ATOM 1355 C CA . GLU A 1 179 ? -24.336 -6.461 18.736 1.00 93.12 179 GLU A CA 1
ATOM 1356 C C . GLU A 1 179 ? -23.065 -6.068 19.500 1.00 93.12 179 GLU A C 1
ATOM 1358 O O . GLU A 1 179 ? -22.983 -4.952 20.026 1.00 93.12 179 GLU A O 1
ATOM 1363 N N . SER A 1 180 ? -22.058 -6.942 19.558 1.00 94.56 180 SER A N 1
ATOM 1364 C CA . SER A 1 180 ? -20.768 -6.585 20.150 1.00 94.56 180 SER A CA 1
ATOM 1365 C C . SER A 1 180 ? -20.078 -5.471 19.350 1.00 94.56 180 SER A C 1
ATOM 1367 O O . SER A 1 180 ? -20.233 -5.358 18.130 1.00 94.56 180 SER A O 1
ATOM 1369 N N . LEU A 1 181 ? -19.256 -4.641 20.002 1.00 93.38 181 LEU A N 1
ATOM 1370 C CA . LEU A 1 181 ? -18.483 -3.602 19.309 1.00 93.38 181 LEU A CA 1
ATOM 1371 C C . LEU A 1 181 ? -17.598 -4.201 18.209 1.00 93.38 181 LEU A C 1
ATOM 1373 O O . LEU A 1 181 ? -17.421 -3.583 17.159 1.00 93.38 181 LEU A O 1
ATOM 1377 N N . LEU A 1 182 ? -17.089 -5.420 18.414 1.00 94.94 182 LEU A N 1
ATOM 1378 C CA . LEU A 1 182 ? -16.288 -6.110 17.410 1.00 94.94 182 LEU A CA 1
ATOM 1379 C C . LEU A 1 182 ? -17.110 -6.558 16.200 1.00 94.94 182 LEU A C 1
ATOM 1381 O O . LEU A 1 182 ? -16.678 -6.323 15.068 1.00 94.94 182 LEU A O 1
ATOM 1385 N N . ALA A 1 183 ? -18.288 -7.150 16.418 1.00 95.69 183 ALA A N 1
ATOM 1386 C CA . ALA A 1 183 ? -19.197 -7.519 15.335 1.00 95.69 183 ALA A CA 1
ATOM 1387 C C . ALA A 1 183 ? -19.633 -6.277 14.546 1.00 95.69 183 ALA A C 1
ATOM 1389 O O . ALA A 1 183 ? -19.565 -6.270 13.315 1.00 95.69 183 ALA A O 1
ATOM 1390 N N . ARG A 1 184 ? -19.914 -5.170 15.244 1.00 95.44 184 ARG A N 1
ATOM 1391 C CA . ARG A 1 184 ? -20.222 -3.875 14.629 1.00 95.44 184 ARG A CA 1
ATOM 1392 C C . ARG A 1 184 ? -19.083 -3.359 13.750 1.00 95.44 184 ARG A C 1
ATOM 1394 O O . ARG A 1 184 ? -19.332 -2.964 12.609 1.00 95.44 184 ARG A O 1
ATOM 1401 N N . SER A 1 185 ? -17.840 -3.354 14.245 1.00 95.62 185 SER A N 1
ATOM 1402 C CA . SER A 1 185 ? -16.675 -2.950 13.443 1.00 95.62 185 SER A CA 1
ATOM 1403 C C . SER A 1 185 ? -16.512 -3.836 12.205 1.00 95.62 185 SER A C 1
ATOM 1405 O O . SER A 1 185 ? -16.281 -3.315 11.114 1.00 95.62 185 SER A O 1
ATOM 1407 N N . ALA A 1 186 ? -16.690 -5.154 12.345 1.00 96.62 186 ALA A N 1
ATOM 1408 C CA . ALA A 1 186 ? -16.626 -6.093 11.227 1.00 96.62 186 ALA A CA 1
ATOM 1409 C C . ALA A 1 186 ? -17.723 -5.820 10.188 1.00 96.62 186 ALA A C 1
ATOM 1411 O O . ALA A 1 186 ? -17.426 -5.707 9.001 1.00 96.62 186 ALA A O 1
ATOM 1412 N N . ARG A 1 187 ? -18.970 -5.609 10.621 1.00 96.50 187 ARG A N 1
ATOM 1413 C CA . ARG A 1 187 ? -20.106 -5.286 9.747 1.00 96.50 187 ARG A CA 1
ATOM 1414 C C . ARG A 1 187 ? -19.926 -3.968 8.992 1.00 96.50 187 ARG A C 1
ATOM 1416 O O . ARG A 1 187 ? -20.353 -3.856 7.844 1.00 96.50 187 ARG A O 1
ATOM 1423 N N . VAL A 1 188 ? -19.321 -2.959 9.620 1.00 96.69 188 VAL A N 1
ATOM 1424 C CA . VAL A 1 188 ? -19.018 -1.673 8.970 1.00 96.69 188 VAL A CA 1
ATOM 1425 C C . VAL A 1 188 ? -17.902 -1.818 7.931 1.00 96.69 188 VAL A C 1
ATOM 1427 O O . VAL A 1 188 ? -17.960 -1.169 6.889 1.00 96.69 188 VAL A O 1
ATOM 1430 N N . LEU A 1 189 ? -16.905 -2.662 8.196 1.00 96.81 189 LEU A N 1
ATOM 1431 C CA . LEU A 1 189 ? -15.713 -2.806 7.360 1.00 96.81 189 LEU A CA 1
ATOM 1432 C C . LEU A 1 189 ? -15.911 -3.768 6.179 1.00 96.81 189 LEU A C 1
ATOM 1434 O O . LEU A 1 189 ? -15.467 -3.465 5.073 1.00 96.81 189 LEU A O 1
ATOM 1438 N N . ALA A 1 190 ? -16.588 -4.897 6.401 1.00 97.38 190 ALA A N 1
ATOM 1439 C CA . ALA A 1 190 ? -16.690 -6.011 5.455 1.00 97.38 190 ALA A CA 1
ATOM 1440 C C . ALA A 1 190 ? -17.166 -5.629 4.037 1.00 97.38 190 ALA A C 1
ATOM 1442 O O . ALA A 1 190 ? -16.571 -6.120 3.083 1.00 97.38 190 ALA A O 1
ATOM 1443 N N . PRO A 1 191 ? -18.150 -4.726 3.833 1.00 97.94 191 PRO A N 1
ATOM 1444 C CA . PRO A 1 191 ? -18.596 -4.353 2.484 1.00 97.94 191 PRO A CA 1
ATOM 1445 C C . PRO A 1 191 ? -17.563 -3.573 1.655 1.00 97.94 191 PRO A C 1
ATOM 1447 O O . PRO A 1 191 ? -17.804 -3.292 0.482 1.00 97.94 191 PRO A O 1
ATOM 1450 N N . HIS A 1 192 ? -16.455 -3.146 2.266 1.00 97.94 192 HIS A N 1
ATOM 1451 C CA . HIS A 1 192 ? -15.483 -2.228 1.670 1.00 97.94 192 HIS A CA 1
ATOM 1452 C C . HIS A 1 192 ? -14.099 -2.845 1.455 1.00 97.94 192 HIS A C 1
ATOM 1454 O O . HIS A 1 192 ? -13.216 -2.174 0.920 1.00 97.94 192 HIS A O 1
ATOM 1460 N N . VAL A 1 193 ? -13.898 -4.093 1.876 1.00 98.06 193 VAL A N 1
ATOM 1461 C CA . VAL A 1 193 ? -12.607 -4.788 1.844 1.00 98.06 193 VAL A CA 1
ATOM 1462 C C . VAL A 1 193 ? -12.780 -6.187 1.259 1.00 98.06 193 VAL A C 1
ATOM 1464 O O . VAL A 1 193 ? -13.855 -6.770 1.336 1.00 98.06 193 VAL A O 1
ATOM 1467 N N . GLU A 1 194 ? -11.716 -6.740 0.684 1.00 97.75 194 GLU A N 1
ATOM 1468 C CA . GLU A 1 194 ? -11.715 -8.104 0.131 1.00 97.75 194 GLU A CA 1
ATOM 1469 C C . GLU A 1 194 ? -11.679 -9.179 1.227 1.00 97.75 194 GLU A C 1
ATOM 1471 O O . GLU A 1 194 ? -12.102 -10.312 1.016 1.00 97.75 194 GLU A O 1
ATOM 1476 N N . GLY A 1 195 ? -11.189 -8.810 2.409 1.00 98.12 195 GLY A N 1
ATOM 1477 C CA . GLY A 1 195 ? -11.152 -9.627 3.615 1.00 98.12 195 GLY A CA 1
ATOM 1478 C C . GLY A 1 195 ? -10.721 -8.784 4.812 1.00 98.12 195 GLY A C 1
ATOM 1479 O O . GLY A 1 195 ? -10.272 -7.646 4.651 1.00 98.12 195 GLY A O 1
ATOM 1480 N N . PHE A 1 196 ? -10.853 -9.309 6.027 1.00 98.50 196 PHE A N 1
ATOM 1481 C CA . PHE A 1 196 ? -10.356 -8.639 7.229 1.00 98.50 196 PHE A CA 1
ATOM 1482 C C . PHE A 1 196 ? -9.797 -9.630 8.251 1.00 98.50 196 PHE A C 1
ATOM 1484 O O . PHE A 1 196 ? -10.012 -10.835 8.151 1.00 98.50 196 PHE A O 1
ATOM 1491 N N . ALA A 1 197 ? -9.060 -9.104 9.226 1.00 98.44 197 ALA A N 1
ATOM 1492 C CA . ALA A 1 197 ? -8.486 -9.855 10.333 1.00 98.44 197 ALA A CA 1
ATOM 1493 C C . ALA A 1 197 ? -8.674 -9.114 11.664 1.00 98.44 197 ALA A C 1
ATOM 1495 O O . ALA A 1 197 ? -8.676 -7.878 11.715 1.00 98.44 197 ALA A O 1
ATOM 1496 N N . TYR A 1 198 ? -8.774 -9.878 12.749 1.00 97.81 198 TYR A N 1
ATOM 1497 C CA . TYR A 1 198 ? -8.728 -9.366 14.116 1.00 97.81 198 TYR A CA 1
ATOM 1498 C C . TYR A 1 198 ? -7.275 -9.280 14.574 1.00 97.81 198 TYR A C 1
ATOM 1500 O O . TYR A 1 198 ? -6.546 -10.264 14.510 1.00 97.81 198 TYR A O 1
ATOM 1508 N N . LEU A 1 199 ? -6.828 -8.113 15.026 1.00 96.62 199 LEU A N 1
ATOM 1509 C CA . LEU A 1 199 ? -5.419 -7.854 15.317 1.00 96.62 199 LEU A CA 1
ATOM 1510 C C . LEU A 1 199 ? -5.199 -7.743 16.828 1.00 96.62 199 LEU A C 1
ATOM 1512 O O . LEU A 1 199 ? -5.723 -6.831 17.466 1.00 96.62 199 LEU A O 1
ATOM 1516 N N . GLY A 1 200 ? -4.427 -8.670 17.392 1.00 93.25 200 GLY A N 1
ATOM 1517 C CA . GLY A 1 200 ? -4.140 -8.785 18.821 1.00 93.25 200 GLY A CA 1
ATOM 1518 C C . GLY A 1 200 ? -4.720 -10.055 19.459 1.00 93.25 200 GLY A C 1
ATOM 1519 O O . GLY A 1 200 ? -5.352 -10.884 18.808 1.00 93.25 200 GLY A O 1
ATOM 1520 N N . ALA A 1 201 ? -4.512 -10.215 20.768 1.00 86.25 201 ALA A N 1
ATOM 1521 C CA . ALA A 1 201 ? -4.831 -11.441 21.519 1.00 86.25 201 ALA A CA 1
ATOM 1522 C C . ALA A 1 201 ? -6.104 -11.346 22.394 1.00 86.25 201 ALA A C 1
ATOM 1524 O O . ALA A 1 201 ? -6.225 -12.041 23.402 1.00 86.25 201 ALA A O 1
ATOM 1525 N N . GLY A 1 202 ? -7.033 -10.441 22.071 1.00 85.69 202 GLY A N 1
ATOM 1526 C CA . GLY A 1 202 ? -8.282 -10.281 22.824 1.00 85.69 202 GLY A CA 1
ATOM 1527 C C . GLY A 1 202 ? -9.291 -11.413 22.566 1.00 85.69 202 GLY A C 1
ATOM 1528 O O . GLY A 1 202 ? -9.257 -12.003 21.490 1.00 85.69 202 GLY A O 1
ATOM 1529 N N . PRO A 1 203 ? -10.209 -11.719 23.506 1.00 89.88 203 PRO A N 1
ATOM 1530 C CA . PRO A 1 203 ? -11.304 -12.657 23.250 1.00 89.88 203 PRO A CA 1
ATOM 1531 C C . PRO A 1 203 ? -12.190 -12.197 22.090 1.00 89.88 203 PRO A C 1
ATOM 1533 O O . PRO A 1 203 ? -12.448 -11.000 21.963 1.00 89.88 203 PRO A O 1
ATOM 1536 N N . LEU A 1 204 ? -12.684 -13.153 21.306 1.00 92.94 204 LEU A N 1
ATOM 1537 C CA . LEU A 1 204 ? -13.682 -12.938 20.262 1.00 92.94 204 LEU A CA 1
ATOM 1538 C C . LEU A 1 204 ? -15.067 -13.322 20.813 1.00 92.94 204 LEU A C 1
ATOM 1540 O O . LEU A 1 204 ? -15.204 -14.425 21.350 1.00 92.94 204 LEU A O 1
ATOM 1544 N N . PRO A 1 205 ? -16.074 -12.436 20.748 1.00 92.12 205 PRO A N 1
ATOM 1545 C CA . PRO A 1 205 ? -17.429 -12.764 21.167 1.00 92.12 205 PRO A CA 1
ATOM 1546 C C . PRO A 1 205 ? -18.106 -13.734 20.175 1.00 92.12 205 PRO A C 1
ATOM 1548 O O . PRO A 1 205 ? -17.673 -13.848 19.032 1.00 92.12 205 PRO A O 1
ATOM 1551 N N . PRO A 1 206 ? -19.163 -14.457 20.581 1.00 92.12 206 PRO A N 1
ATOM 1552 C CA . PRO A 1 206 ? -19.790 -15.478 19.732 1.00 92.12 206 PRO A CA 1
ATOM 1553 C C . PRO A 1 206 ? -20.483 -14.942 18.470 1.00 92.12 206 PRO A C 1
ATOM 1555 O O . PRO A 1 206 ? -20.755 -15.713 17.556 1.00 92.12 206 PRO A O 1
ATOM 1558 N N . ASP A 1 207 ? -20.813 -13.651 18.439 1.00 93.81 207 ASP A N 1
ATOM 1559 C CA . ASP A 1 207 ? -21.568 -12.990 17.371 1.00 93.81 207 ASP A CA 1
ATOM 1560 C C . ASP A 1 207 ? -20.685 -12.464 16.226 1.00 93.81 207 ASP A C 1
ATOM 1562 O O . ASP A 1 207 ? -21.209 -11.948 15.236 1.00 93.81 207 ASP A O 1
ATOM 1566 N N . VAL A 1 208 ? -19.355 -12.577 16.331 1.00 95.19 208 VAL A N 1
ATOM 1567 C CA . VAL A 1 208 ? -18.461 -12.097 15.274 1.00 95.19 208 VAL A CA 1
ATOM 1568 C C . VAL A 1 208 ? -18.372 -13.060 14.086 1.00 95.19 208 VAL A C 1
ATOM 1570 O O . VAL A 1 208 ? -18.348 -14.277 14.272 1.00 95.19 208 VAL A O 1
ATOM 1573 N N . PRO A 1 209 ? -18.273 -12.534 12.850 1.00 95.38 209 PRO A N 1
ATOM 1574 C CA . PRO A 1 209 ? -18.013 -13.356 11.672 1.00 95.38 209 PRO A CA 1
ATOM 1575 C C . PRO A 1 209 ? -16.656 -14.070 11.760 1.00 95.38 209 PRO A C 1
ATOM 1577 O O . PRO A 1 209 ? -15.710 -13.580 12.374 1.00 95.38 209 PRO A O 1
ATOM 1580 N N . GLU A 1 210 ? -16.543 -15.222 11.099 1.00 96.31 210 GLU A N 1
ATOM 1581 C CA . GLU A 1 210 ? -15.282 -15.962 11.030 1.00 96.31 210 GLU A CA 1
ATOM 1582 C C . GLU A 1 210 ? -14.221 -15.155 10.266 1.00 96.31 210 GLU A C 1
ATOM 1584 O O . GLU A 1 210 ? -14.411 -14.778 9.108 1.00 96.31 210 GLU A O 1
ATOM 1589 N N . ALA A 1 211 ? -13.095 -14.888 10.925 1.00 97.50 211 ALA A N 1
ATOM 1590 C CA . ALA A 1 211 ? -11.939 -14.218 10.344 1.00 97.50 211 ALA A CA 1
ATOM 1591 C C . ALA A 1 211 ? -10.666 -14.586 11.124 1.00 97.50 211 ALA A C 1
ATOM 1593 O O . ALA A 1 211 ? -10.738 -14.918 12.312 1.00 97.50 211 ALA A O 1
ATOM 1594 N N . PRO A 1 212 ? -9.480 -14.521 10.492 1.00 97.81 212 PRO A N 1
ATOM 1595 C CA . PRO A 1 212 ? -8.228 -14.811 11.174 1.00 97.81 212 PRO A CA 1
ATOM 1596 C C . PRO A 1 212 ? -7.975 -13.824 12.318 1.00 97.81 212 PRO A C 1
ATOM 1598 O O . PRO A 1 212 ? -8.082 -12.607 12.152 1.00 97.81 212 PRO A O 1
ATOM 1601 N N . GLN A 1 213 ? -7.566 -14.358 13.468 1.00 97.06 213 GLN A N 1
ATOM 1602 C CA . GLN A 1 213 ? -7.020 -13.576 14.571 1.00 97.06 213 GLN A CA 1
ATOM 1603 C C . GLN A 1 213 ? -5.491 -13.618 14.523 1.00 97.06 213 GLN A C 1
ATOM 1605 O O . GLN A 1 213 ? -4.880 -14.678 14.661 1.00 97.06 213 GLN A O 1
ATOM 1610 N N . LEU A 1 214 ? -4.865 -12.462 14.321 1.00 97.00 214 LEU A N 1
ATOM 1611 C CA . LEU A 1 214 ? -3.420 -12.319 14.186 1.00 97.00 214 LEU A CA 1
ATOM 1612 C C . LEU A 1 214 ? -2.831 -11.781 15.498 1.00 97.00 214 LEU A C 1
ATOM 1614 O O . LEU A 1 214 ? -3.113 -10.635 15.856 1.00 97.00 214 LEU A O 1
ATOM 1618 N N . PRO A 1 215 ? -2.019 -12.565 16.229 1.00 94.12 215 PRO A N 1
ATOM 1619 C CA . PRO A 1 215 ? -1.397 -12.098 17.460 1.00 94.12 215 PRO A CA 1
ATOM 1620 C C . PRO A 1 215 ? -0.316 -11.049 17.179 1.00 94.12 215 PRO A C 1
ATOM 1622 O O . PRO A 1 215 ? 0.308 -11.036 16.113 1.00 94.12 215 PRO A O 1
ATOM 1625 N N . ASP A 1 216 ? -0.053 -10.200 18.172 1.00 93.44 216 ASP A N 1
ATOM 1626 C CA . ASP A 1 216 ? 1.015 -9.209 18.082 1.00 93.44 216 ASP A CA 1
ATOM 1627 C C . ASP A 1 216 ? 2.387 -9.903 17.960 1.00 93.44 216 ASP A C 1
ATOM 1629 O O . ASP A 1 216 ? 2.705 -10.799 18.752 1.00 93.44 216 ASP A O 1
ATOM 1633 N N . PRO A 1 217 ? 3.237 -9.497 17.001 1.00 93.25 217 PRO A N 1
ATOM 1634 C CA . PRO A 1 217 ? 4.605 -9.985 16.927 1.00 93.25 217 PRO A CA 1
ATOM 1635 C C . PRO A 1 217 ? 5.432 -9.468 18.115 1.00 93.25 217 PRO A C 1
ATOM 1637 O O . PRO A 1 217 ? 5.106 -8.424 18.686 1.00 93.25 217 PRO A O 1
ATOM 1640 N N . PRO A 1 218 ? 6.564 -10.120 18.447 1.00 89.19 218 PRO A N 1
ATOM 1641 C CA . PRO A 1 218 ? 7.465 -9.636 19.488 1.00 89.19 218 PRO A CA 1
ATOM 1642 C C . PRO A 1 218 ? 7.865 -8.164 19.292 1.00 89.19 218 PRO A C 1
ATOM 1644 O O . PRO A 1 218 ? 8.096 -7.709 18.160 1.00 89.19 218 PRO A O 1
ATOM 1647 N N . GLY A 1 219 ? 7.967 -7.428 20.401 1.00 86.25 219 GLY A N 1
ATOM 1648 C CA . GLY A 1 219 ? 8.339 -6.012 20.428 1.00 86.25 219 GLY A CA 1
ATOM 1649 C C . GLY A 1 219 ? 7.252 -5.112 21.035 1.00 86.25 219 GLY A C 1
ATOM 1650 O O . GLY A 1 219 ? 6.463 -5.583 21.858 1.00 86.25 219 GLY A O 1
ATOM 1651 N N . PRO A 1 220 ? 7.227 -3.812 20.685 1.00 82.19 220 PRO A N 1
ATOM 1652 C CA . PRO A 1 220 ? 6.253 -2.870 21.228 1.00 82.19 220 PRO A CA 1
ATOM 1653 C C . PRO A 1 220 ? 4.834 -3.200 20.748 1.00 82.19 220 PRO A C 1
ATOM 1655 O O . PRO A 1 220 ? 4.638 -3.534 19.581 1.00 82.19 220 PRO A O 1
ATOM 1658 N N . GLY A 1 221 ? 3.860 -3.097 21.659 1.00 85.19 221 GLY A N 1
ATOM 1659 C CA . GLY A 1 221 ? 2.440 -3.364 21.399 1.00 85.19 221 GLY A CA 1
ATOM 1660 C C . GLY A 1 221 ? 1.681 -2.188 20.764 1.00 85.19 221 GLY A C 1
ATOM 1661 O O . GLY A 1 221 ? 2.255 -1.162 20.397 1.00 85.19 221 GLY A O 1
ATOM 1662 N N . GLY A 1 222 ? 0.354 -2.314 20.688 1.00 87.62 222 GLY A N 1
ATOM 1663 C CA . GLY A 1 222 ? -0.546 -1.254 20.218 1.00 87.62 222 GLY A CA 1
ATOM 1664 C C . GLY A 1 222 ? -0.776 -1.269 18.700 1.00 87.62 222 GLY A C 1
ATOM 1665 O O . GLY A 1 222 ? -0.487 -2.269 18.047 1.00 87.62 222 GLY A O 1
ATOM 1666 N N . PRO A 1 223 ? -1.281 -0.173 18.098 1.00 92.31 223 PRO A N 1
ATOM 1667 C CA . PRO A 1 223 ? -1.694 -0.187 16.691 1.00 92.31 223 PRO A CA 1
ATOM 1668 C C . PRO A 1 223 ? -0.564 -0.518 15.703 1.00 92.31 223 PRO A C 1
ATOM 1670 O O . PRO A 1 223 ? -0.815 -1.120 14.662 1.00 92.31 223 PRO A O 1
ATOM 1673 N N . LEU A 1 224 ? 0.690 -0.178 16.039 1.00 94.50 224 LEU A N 1
ATOM 1674 C CA . LEU A 1 224 ? 1.848 -0.558 15.225 1.00 94.50 224 LEU A CA 1
ATOM 1675 C C . LEU A 1 224 ? 2.087 -2.076 15.238 1.00 94.50 224 LEU A C 1
ATOM 1677 O O . LEU A 1 224 ? 2.468 -2.632 14.213 1.00 94.50 224 LEU A O 1
ATOM 1681 N N . ALA A 1 225 ? 1.847 -2.753 16.364 1.00 94.69 225 ALA A N 1
ATOM 1682 C CA . ALA A 1 225 ? 1.980 -4.205 16.471 1.00 94.69 225 ALA A CA 1
ATOM 1683 C C . ALA A 1 225 ? 0.938 -4.924 15.609 1.00 94.69 225 ALA A C 1
ATOM 1685 O O . ALA A 1 225 ? 1.302 -5.797 14.820 1.00 94.69 225 ALA A O 1
ATOM 1686 N N . GLY A 1 226 ? -0.316 -4.465 15.662 1.00 95.75 226 GLY A N 1
ATOM 1687 C CA . GLY A 1 226 ? -1.374 -4.957 14.783 1.00 95.75 226 GLY A CA 1
ATOM 1688 C C . GLY A 1 226 ? -1.034 -4.754 13.305 1.00 95.75 226 GLY A C 1
ATOM 1689 O O . GLY A 1 226 ? -1.132 -5.690 12.515 1.00 95.75 226 GLY A O 1
ATOM 1690 N N . LEU A 1 227 ? -0.544 -3.566 12.931 1.00 96.62 227 LEU A N 1
ATOM 1691 C CA . LEU A 1 227 ? -0.111 -3.285 11.559 1.00 96.62 227 LEU A CA 1
ATOM 1692 C C . LEU A 1 227 ? 1.057 -4.186 11.112 1.00 96.62 227 LEU A C 1
ATOM 1694 O O . LEU A 1 227 ? 1.084 -4.648 9.972 1.00 96.62 227 LEU A O 1
ATOM 1698 N N . ARG A 1 228 ? 2.012 -4.483 12.004 1.00 96.94 228 ARG A N 1
ATOM 1699 C CA . ARG A 1 228 ? 3.096 -5.446 11.735 1.00 96.94 228 ARG A CA 1
ATOM 1700 C C . ARG A 1 228 ? 2.560 -6.855 11.523 1.00 96.94 228 ARG A C 1
ATOM 1702 O O . ARG A 1 228 ? 2.993 -7.518 10.585 1.00 96.94 228 ARG A O 1
ATOM 1709 N N . ALA A 1 229 ? 1.637 -7.312 12.370 1.00 97.38 229 ALA A N 1
ATOM 1710 C CA . ALA A 1 229 ? 1.010 -8.626 12.237 1.00 97.38 229 ALA A CA 1
ATOM 1711 C C . ALA A 1 229 ? 0.331 -8.765 10.863 1.00 97.38 229 ALA A C 1
ATOM 1713 O O . ALA A 1 229 ? 0.621 -9.697 10.114 1.00 97.38 229 ALA A O 1
ATOM 1714 N N . ALA A 1 230 ? -0.474 -7.765 10.502 1.00 97.75 230 ALA A N 1
ATOM 1715 C CA . ALA A 1 230 ? -1.140 -7.627 9.213 1.00 97.75 230 ALA A CA 1
ATOM 1716 C C . ALA A 1 230 ? -0.165 -7.698 8.019 1.00 97.75 230 ALA A C 1
ATOM 1718 O O . ALA A 1 230 ? -0.288 -8.571 7.157 1.00 97.75 230 ALA A O 1
ATOM 1719 N N . LEU A 1 231 ? 0.859 -6.836 7.992 1.00 96.56 231 LEU A N 1
ATOM 1720 C CA . LEU A 1 231 ? 1.842 -6.776 6.899 1.00 96.56 231 LEU A CA 1
ATOM 1721 C C . LEU A 1 231 ? 2.768 -8.003 6.831 1.00 96.56 231 LEU A C 1
ATOM 1723 O O . LEU A 1 231 ? 3.369 -8.260 5.789 1.00 96.56 231 LEU A O 1
ATOM 1727 N N . ARG A 1 232 ? 2.921 -8.767 7.918 1.00 96.06 232 ARG A N 1
ATOM 1728 C CA . ARG A 1 232 ? 3.627 -10.059 7.899 1.00 96.06 232 ARG A CA 1
ATOM 1729 C C . ARG A 1 232 ? 2.754 -11.171 7.334 1.00 96.06 232 ARG A C 1
ATOM 1731 O O . ARG A 1 232 ? 3.269 -11.997 6.587 1.00 96.06 232 ARG A O 1
ATOM 1738 N N . TRP A 1 233 ? 1.473 -11.187 7.697 1.00 97.62 233 TRP A N 1
ATOM 1739 C CA . TRP A 1 233 ? 0.531 -12.230 7.303 1.00 97.62 233 TRP A CA 1
ATOM 1740 C C . TRP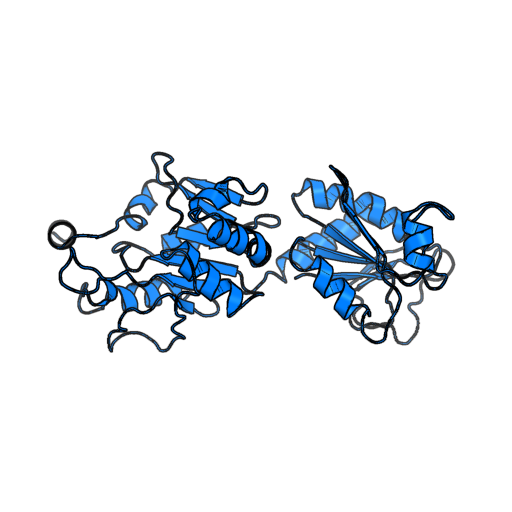 A 1 233 ? 0.102 -12.100 5.837 1.00 97.62 233 TRP A C 1
ATOM 1742 O O . TRP A 1 233 ? 0.203 -13.068 5.088 1.00 97.62 233 TRP A O 1
ATOM 1752 N N . HIS A 1 234 ? -0.277 -10.894 5.396 1.00 96.81 234 HIS A N 1
ATOM 1753 C CA . HIS A 1 234 ? -0.583 -10.607 3.992 1.00 96.81 234 HIS A CA 1
ATOM 1754 C C . HIS A 1 234 ? 0.331 -9.490 3.456 1.00 96.81 234 HIS A C 1
ATOM 1756 O O . HIS A 1 234 ? -0.067 -8.323 3.383 1.00 96.81 234 HIS A O 1
ATOM 1762 N N . PRO A 1 235 ? 1.564 -9.824 3.029 1.00 93.12 235 PRO A N 1
ATOM 1763 C CA . PRO A 1 235 ? 2.611 -8.841 2.726 1.00 93.12 235 PRO A CA 1
ATOM 1764 C C . PRO A 1 235 ? 2.393 -8.042 1.441 1.00 93.12 235 PRO A C 1
ATOM 1766 O O . PRO A 1 235 ? 3.099 -7.069 1.201 1.00 93.12 235 PRO A O 1
ATOM 1769 N N . LEU A 1 236 ? 1.442 -8.462 0.608 1.00 91.56 236 LEU A N 1
ATOM 1770 C CA . LEU A 1 236 ? 1.077 -7.785 -0.634 1.00 91.56 236 LEU A CA 1
ATOM 1771 C C . LEU A 1 236 ? -0.240 -7.007 -0.528 1.00 91.56 236 LEU A C 1
ATOM 1773 O O . LEU A 1 236 ? -0.636 -6.405 -1.518 1.00 91.56 236 LEU A O 1
ATOM 1777 N N . ALA A 1 237 ? -0.921 -7.015 0.621 1.00 95.00 237 ALA A N 1
ATOM 1778 C CA . ALA A 1 237 ? -2.172 -6.286 0.809 1.00 95.00 237 ALA A CA 1
ATOM 1779 C C . ALA A 1 237 ? -1.933 -4.867 1.331 1.00 95.00 237 ALA A C 1
ATOM 1781 O O . ALA A 1 237 ? -0.951 -4.586 2.024 1.00 95.00 237 ALA A O 1
ATOM 1782 N N . ARG A 1 238 ? -2.874 -3.978 1.016 1.00 96.19 238 ARG A N 1
ATOM 1783 C CA . ARG A 1 238 ? -3.062 -2.715 1.732 1.00 96.19 238 ARG A CA 1
ATOM 1784 C C . ARG A 1 238 ? -3.980 -2.973 2.918 1.00 96.19 238 ARG A C 1
ATOM 1786 O O . ARG A 1 238 ? -4.917 -3.753 2.799 1.00 96.19 238 ARG A O 1
ATOM 1793 N N . TRP A 1 239 ? -3.743 -2.292 4.026 1.00 98.19 239 TRP A N 1
ATOM 1794 C CA . TRP A 1 239 ? -4.451 -2.522 5.279 1.00 98.19 239 TRP A CA 1
ATOM 1795 C C . TRP A 1 239 ? -5.144 -1.257 5.760 1.00 98.19 239 TRP A C 1
ATOM 1797 O O . TRP A 1 239 ? -4.479 -0.263 6.041 1.00 98.19 239 TRP A O 1
ATOM 1807 N N . LEU A 1 240 ? -6.471 -1.305 5.861 1.00 98.31 240 LEU A N 1
ATOM 1808 C CA . LEU A 1 240 ? -7.289 -0.304 6.533 1.00 98.31 240 LEU A CA 1
ATOM 1809 C C . LEU A 1 240 ? -7.474 -0.701 8.001 1.00 98.31 240 LEU A C 1
ATOM 1811 O O . LEU A 1 240 ? -8.153 -1.677 8.309 1.00 98.31 240 LEU A O 1
ATOM 1815 N N . MET A 1 241 ? -6.874 0.072 8.894 1.00 97.38 241 MET A N 1
ATOM 1816 C CA . MET A 1 241 ? -6.865 -0.140 10.334 1.00 97.38 241 MET A CA 1
ATOM 1817 C C . MET A 1 241 ? -8.043 0.586 10.988 1.00 97.38 241 MET A C 1
ATOM 1819 O O . MET A 1 241 ? -8.239 1.777 10.738 1.00 97.38 241 MET A O 1
ATOM 1823 N N . LEU A 1 242 ? -8.794 -0.116 11.839 1.00 95.25 242 LEU A N 1
ATOM 1824 C CA . LEU A 1 242 ? -9.861 0.440 12.675 1.00 95.25 242 LEU A CA 1
ATOM 1825 C C . LEU A 1 242 ? -9.729 -0.083 14.111 1.00 95.25 242 LEU A C 1
ATOM 1827 O O . LEU A 1 242 ? -9.601 -1.293 14.301 1.00 95.25 242 LEU A O 1
ATOM 1831 N N . PRO A 1 243 ? -9.783 0.770 15.142 1.00 94.38 243 PRO A N 1
ATOM 1832 C CA . PRO A 1 243 ? -9.801 0.297 16.514 1.00 94.38 243 PRO A CA 1
ATOM 1833 C C . PRO A 1 243 ? -11.212 -0.110 16.948 1.00 94.38 243 PRO A C 1
ATOM 1835 O O . PRO A 1 243 ? -12.188 0.571 16.641 1.00 94.38 243 PRO A O 1
ATOM 1838 N N . VAL A 1 244 ? -11.324 -1.216 17.692 1.00 92.38 244 VAL A N 1
ATOM 1839 C CA . VAL A 1 244 ? -12.626 -1.733 18.165 1.00 92.38 244 VAL A CA 1
ATOM 1840 C C . VAL A 1 244 ? -13.337 -0.781 19.134 1.00 92.38 244 VAL A C 1
ATOM 1842 O O . VAL A 1 244 ? -14.541 -0.874 19.344 1.00 92.38 244 VAL A O 1
ATOM 1845 N N . ASP A 1 245 ? -12.600 0.146 19.745 1.00 89.94 245 ASP A N 1
ATOM 1846 C CA . ASP A 1 245 ? -13.160 1.127 20.668 1.00 89.94 245 ASP A CA 1
ATOM 1847 C C . ASP A 1 245 ? -13.753 2.363 19.985 1.00 89.94 245 ASP A C 1
ATOM 1849 O O . ASP A 1 245 ? -14.324 3.198 20.684 1.00 89.94 245 ASP A O 1
ATOM 1853 N N . ALA A 1 246 ? -13.688 2.457 18.651 1.00 92.00 246 ALA A N 1
ATOM 1854 C CA . ALA A 1 246 ? -14.366 3.475 17.853 1.00 92.00 246 ALA A CA 1
ATOM 1855 C C . ALA A 1 246 ? -15.870 3.177 17.718 1.00 92.00 246 ALA A C 1
ATOM 1857 O O . ALA A 1 246 ? -16.346 2.627 16.722 1.00 92.00 246 ALA A O 1
ATOM 1858 N N . VAL A 1 247 ? -16.641 3.556 18.735 1.00 92.12 247 VAL A N 1
ATOM 1859 C CA . VAL A 1 247 ? -18.053 3.159 18.901 1.00 92.12 247 VAL A CA 1
ATOM 1860 C C . VAL A 1 247 ? -19.004 3.729 17.844 1.00 92.12 247 VAL A C 1
ATOM 1862 O O . VAL A 1 247 ? -20.055 3.148 17.564 1.00 92.12 247 VAL A O 1
ATOM 1865 N N . ALA A 1 248 ? -18.635 4.854 17.232 1.00 93.62 248 ALA A N 1
ATOM 1866 C CA . ALA A 1 248 ? -19.452 5.566 16.253 1.00 93.62 248 ALA A CA 1
ATOM 1867 C C . ALA A 1 248 ? -18.883 5.493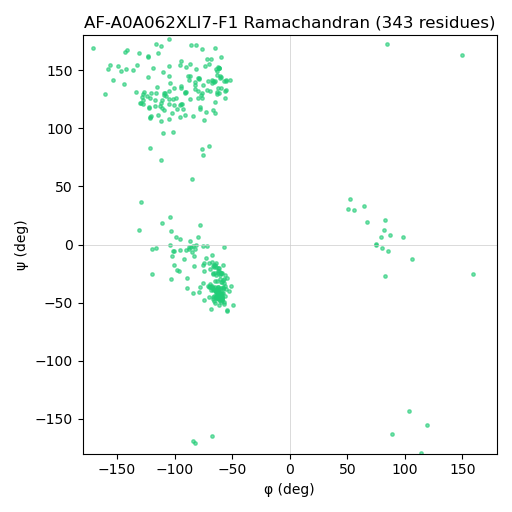 14.823 1.00 93.62 248 ALA A C 1
ATOM 1869 O O . ALA A 1 248 ? -19.279 6.278 13.960 1.00 93.62 248 ALA A O 1
ATOM 1870 N N . VAL A 1 249 ? -17.983 4.539 14.547 1.00 94.31 249 VAL A N 1
ATOM 1871 C CA . VAL A 1 249 ? -17.482 4.308 13.185 1.00 94.31 249 VAL A CA 1
ATOM 1872 C C . VAL A 1 249 ? -18.635 3.944 12.240 1.00 94.31 249 VAL A C 1
ATOM 1874 O O . VAL A 1 249 ? -19.514 3.143 12.572 1.00 94.31 249 VAL A O 1
ATOM 1877 N N . SER A 1 250 ? -18.648 4.559 11.057 1.00 95.44 250 SER A N 1
ATOM 1878 C CA . SER A 1 250 ? -19.706 4.408 10.055 1.00 95.44 250 SER A CA 1
ATOM 1879 C C . SER A 1 250 ? -19.145 3.926 8.718 1.00 95.44 250 SER A C 1
ATOM 1881 O O . SER A 1 250 ? -17.950 4.048 8.440 1.00 95.44 250 SER A O 1
ATOM 1883 N N . GLN A 1 251 ? -20.017 3.408 7.850 1.00 97.44 251 GLN A N 1
ATOM 1884 C CA . GLN A 1 251 ? -19.610 3.057 6.488 1.00 97.44 251 GLN A CA 1
ATOM 1885 C C . GLN A 1 251 ? -19.194 4.289 5.670 1.00 97.44 251 GLN A C 1
ATOM 1887 O O . GLN A 1 251 ? -18.314 4.183 4.821 1.00 97.44 251 GLN A O 1
ATOM 1892 N N . ASP A 1 252 ? -19.781 5.463 5.930 1.00 97.94 252 ASP A N 1
ATOM 1893 C CA . ASP A 1 252 ? -19.375 6.710 5.268 1.00 97.94 252 ASP A CA 1
ATOM 1894 C C . ASP A 1 252 ? -17.942 7.095 5.619 1.00 97.94 252 ASP A C 1
ATOM 1896 O O . ASP A 1 252 ? -17.177 7.485 4.739 1.00 97.94 252 ASP A O 1
ATOM 1900 N N . PHE A 1 253 ? -17.547 6.911 6.881 1.00 97.94 253 PHE A N 1
ATOM 1901 C CA . PHE A 1 253 ? -16.163 7.101 7.299 1.00 97.94 253 PHE A CA 1
ATOM 1902 C C . PHE A 1 253 ? -15.213 6.139 6.569 1.00 97.94 253 PHE A C 1
ATOM 1904 O O . PHE A 1 253 ? -14.185 6.571 6.046 1.00 97.94 253 PHE A O 1
ATOM 1911 N N . VAL A 1 254 ? -15.573 4.851 6.480 1.00 98.19 254 VAL A N 1
ATOM 1912 C CA . VAL A 1 254 ? -14.770 3.839 5.770 1.00 98.19 254 VAL A CA 1
ATOM 1913 C C . VAL A 1 254 ? -14.643 4.169 4.279 1.00 98.19 254 VAL A C 1
ATOM 1915 O O . VAL A 1 254 ? -13.542 4.152 3.732 1.00 98.19 254 VAL A O 1
ATOM 1918 N N . ARG A 1 255 ? -15.742 4.542 3.615 1.00 98.00 255 ARG A N 1
ATOM 1919 C CA . ARG A 1 255 ? -15.709 5.000 2.218 1.00 98.00 255 ARG A CA 1
ATOM 1920 C C . ARG A 1 255 ? -14.813 6.223 2.053 1.00 98.00 255 ARG A C 1
ATOM 1922 O O . ARG A 1 255 ? -13.994 6.260 1.137 1.00 98.00 255 ARG A O 1
ATOM 1929 N N . TRP A 1 256 ? -14.937 7.198 2.951 1.00 98.00 256 TRP A N 1
ATOM 1930 C CA . TRP A 1 256 ? -14.163 8.431 2.897 1.00 98.00 256 TRP A CA 1
ATOM 1931 C C . TRP A 1 256 ? -12.656 8.181 3.013 1.00 98.00 256 TRP A C 1
ATOM 1933 O O . TRP A 1 256 ? -11.908 8.695 2.181 1.00 98.00 256 TRP A O 1
ATOM 1943 N N . ILE A 1 257 ? -12.197 7.375 3.983 1.00 97.56 257 ILE A N 1
ATOM 1944 C CA . ILE A 1 257 ? -10.757 7.106 4.161 1.00 97.56 257 ILE A CA 1
ATOM 1945 C C . ILE A 1 257 ? -10.175 6.340 2.966 1.00 97.56 257 ILE A C 1
ATOM 1947 O O . ILE A 1 257 ? -9.070 6.651 2.523 1.00 97.56 257 ILE A O 1
ATOM 1951 N N . ILE A 1 258 ? -10.933 5.403 2.383 1.00 96.94 258 ILE A N 1
ATOM 1952 C CA . ILE A 1 258 ? -10.526 4.680 1.168 1.00 96.94 258 ILE A CA 1
ATOM 1953 C C . ILE A 1 258 ? -10.350 5.652 -0.006 1.00 96.94 258 ILE A C 1
ATOM 1955 O O . ILE A 1 258 ? -9.358 5.564 -0.729 1.00 96.94 258 ILE A O 1
ATOM 1959 N N . GLN A 1 259 ? -11.260 6.617 -0.167 1.00 96.31 259 GLN A N 1
ATOM 1960 C CA . GLN A 1 259 ? -11.197 7.629 -1.231 1.00 96.31 259 GLN A CA 1
ATOM 1961 C C . GLN A 1 259 ? -10.018 8.603 -1.091 1.00 96.31 259 GLN A C 1
ATOM 1963 O O . GLN A 1 259 ? -9.640 9.247 -2.068 1.00 96.31 259 GLN A O 1
ATOM 1968 N N . GLN A 1 260 ? -9.410 8.715 0.094 1.00 95.81 260 GLN A N 1
ATOM 1969 C CA . GLN A 1 260 ? -8.228 9.560 0.288 1.00 95.81 260 GLN A CA 1
ATOM 1970 C C . GLN A 1 260 ? -6.944 8.943 -0.287 1.00 95.81 260 GLN A C 1
ATOM 1972 O O . GLN A 1 260 ? -5.945 9.647 -0.483 1.00 95.81 260 GLN A O 1
ATOM 1977 N N . HIS A 1 261 ? -6.949 7.635 -0.552 1.00 92.25 261 HIS A N 1
ATOM 1978 C CA . HIS A 1 261 ? -5.821 6.941 -1.156 1.00 92.25 261 HIS A CA 1
ATOM 1979 C C . HIS A 1 261 ? -5.735 7.245 -2.657 1.00 92.25 261 HIS A C 1
ATOM 1981 O O . HIS A 1 261 ? -6.724 7.232 -3.384 1.00 92.25 261 HIS A O 1
ATOM 1987 N N . SER A 1 262 ? -4.518 7.478 -3.138 1.00 88.88 262 SER A N 1
ATOM 1988 C CA . SER A 1 262 ? -4.216 7.759 -4.546 1.00 88.88 262 SER A CA 1
ATOM 1989 C C . SER A 1 262 ? -2.915 7.066 -4.944 1.00 88.88 262 SER A C 1
ATOM 1991 O O . SER A 1 262 ? -2.190 6.558 -4.089 1.00 88.88 262 SER A O 1
ATOM 1993 N N . GLN A 1 263 ? -2.626 7.004 -6.243 1.00 85.00 263 GLN A N 1
ATOM 1994 C CA . GLN A 1 263 ? -1.355 6.463 -6.723 1.00 85.00 263 GLN A CA 1
ATOM 1995 C C . GLN A 1 263 ? -0.170 7.225 -6.109 1.00 85.00 263 GLN A C 1
ATOM 1997 O O . GLN A 1 263 ? -0.238 8.437 -5.925 1.00 85.00 263 GLN A O 1
ATOM 2002 N N . GLY A 1 264 ? 0.896 6.508 -5.744 1.00 88.88 264 GLY A N 1
ATOM 2003 C CA . GLY A 1 264 ? 2.051 7.103 -5.066 1.00 88.88 264 GLY A CA 1
ATOM 2004 C C . GLY A 1 264 ? 1.826 7.442 -3.586 1.00 88.88 264 GLY A C 1
ATOM 2005 O O . GLY A 1 264 ? 2.746 7.912 -2.924 1.00 88.88 264 GLY A O 1
ATOM 2006 N N . CYS A 1 265 ? 0.639 7.190 -3.028 1.00 93.19 265 CYS A N 1
ATOM 2007 C CA . CYS A 1 265 ? 0.380 7.306 -1.596 1.00 93.19 265 CYS A CA 1
ATOM 2008 C C . CYS A 1 265 ? 0.564 5.941 -0.925 1.00 93.19 265 CYS A C 1
ATOM 2010 O O . CYS A 1 265 ? -0.118 4.982 -1.271 1.00 93.19 265 CYS A O 1
ATOM 2012 N N . TRP A 1 266 ? 1.478 5.840 0.042 1.00 95.69 266 TRP A N 1
ATOM 2013 C CA . TRP A 1 266 ? 1.727 4.585 0.763 1.00 95.69 266 TRP A CA 1
ATOM 2014 C C . TRP A 1 266 ? 1.065 4.534 2.134 1.00 95.69 266 TRP A C 1
ATOM 2016 O O . TRP A 1 266 ? 0.906 3.455 2.693 1.00 95.69 266 TRP A O 1
ATOM 2026 N N . ALA A 1 267 ? 0.672 5.677 2.689 1.00 97.12 267 ALA A N 1
ATOM 2027 C CA . ALA A 1 267 ? -0.162 5.715 3.879 1.00 97.12 267 ALA A CA 1
ATOM 2028 C C . ALA A 1 267 ? -1.136 6.883 3.820 1.00 97.12 267 ALA A C 1
ATOM 2030 O O . ALA A 1 267 ? -0.741 7.997 3.491 1.00 97.12 267 ALA A O 1
ATOM 2031 N N . VAL A 1 268 ? -2.375 6.639 4.221 1.00 97.88 268 VAL A N 1
ATOM 2032 C CA . VAL A 1 268 ? -3.345 7.667 4.590 1.00 97.88 268 VAL A CA 1
ATOM 2033 C C . VAL A 1 268 ? -3.457 7.647 6.106 1.00 97.88 268 VAL A C 1
ATOM 2035 O O . VAL A 1 268 ? -3.797 6.615 6.685 1.00 97.88 268 VAL A O 1
ATOM 2038 N N . LEU A 1 269 ? -3.160 8.774 6.746 1.00 97.38 269 LEU A N 1
ATOM 2039 C CA . LEU A 1 2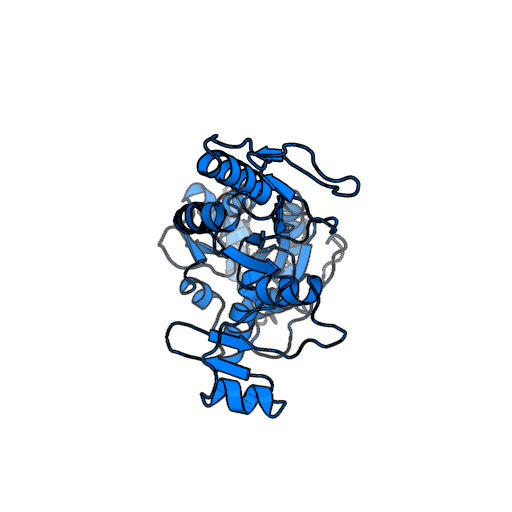69 ? -3.246 8.943 8.192 1.00 97.38 269 LEU A CA 1
ATOM 2040 C C . LEU A 1 269 ? -4.294 10.009 8.506 1.00 97.38 269 LEU A C 1
ATOM 2042 O O . LEU A 1 269 ? -4.207 11.130 7.997 1.00 97.38 269 LEU A O 1
ATOM 2046 N N . VAL A 1 270 ? -5.279 9.657 9.328 1.00 97.62 270 VAL A N 1
ATOM 2047 C CA . VAL A 1 270 ? -6.386 10.558 9.656 1.00 97.62 270 VAL A CA 1
ATOM 2048 C C . VAL A 1 270 ? -5.956 11.564 10.717 1.00 97.62 270 VAL A C 1
ATOM 2050 O O . VAL A 1 270 ? -5.378 11.200 11.738 1.00 97.62 270 VAL A O 1
ATOM 2053 N N . GLU A 1 271 ? -6.254 12.835 10.479 1.00 97.50 271 GLU A N 1
ATOM 2054 C CA . GLU A 1 271 ? -6.229 13.895 11.481 1.00 97.50 271 GLU A CA 1
ATOM 2055 C C . GLU A 1 271 ? -7.667 14.230 11.879 1.00 97.50 271 GLU A C 1
ATOM 2057 O O . GLU A 1 271 ? -8.553 14.320 11.025 1.00 97.50 271 GLU A O 1
ATOM 2062 N N . ASN A 1 272 ? -7.910 14.446 13.168 1.00 96.38 272 ASN A N 1
ATOM 2063 C CA . ASN A 1 272 ? -9.187 14.971 13.634 1.00 96.38 272 ASN A CA 1
ATOM 2064 C C . ASN A 1 272 ? -9.416 16.410 13.107 1.00 96.38 272 ASN A C 1
ATOM 2066 O O . ASN A 1 272 ? -8.488 17.028 12.569 1.00 96.38 272 ASN A O 1
ATOM 2070 N N . PRO A 1 273 ? -10.626 16.985 13.246 1.00 96.00 273 PRO A N 1
ATOM 2071 C CA . PRO A 1 273 ? -10.903 18.341 12.761 1.00 96.00 273 PRO A CA 1
ATOM 2072 C C . PRO A 1 273 ? -9.957 19.419 13.323 1.00 96.00 273 PRO A C 1
ATOM 2074 O O . PRO A 1 273 ? -9.690 20.419 12.658 1.00 96.00 273 PRO A O 1
ATOM 2077 N N . GLN A 1 274 ? -9.394 19.192 14.513 1.00 94.62 274 GLN A N 1
ATOM 2078 C CA . GLN A 1 274 ? -8.427 20.068 15.180 1.00 94.62 274 GLN A CA 1
ATOM 2079 C C . GLN A 1 274 ? -6.980 19.874 14.682 1.00 94.62 274 GLN A C 1
ATOM 2081 O O . GLN A 1 274 ? -6.085 20.608 15.095 1.00 94.62 274 GLN A O 1
ATOM 2086 N N . GLY A 1 275 ? -6.733 18.917 13.782 1.00 93.31 275 GLY A N 1
ATOM 2087 C CA . GLY A 1 275 ? -5.424 18.635 13.189 1.00 93.31 275 GLY A CA 1
ATOM 2088 C C . GLY A 1 275 ? -4.547 17.666 13.986 1.00 93.31 275 GLY A C 1
ATOM 2089 O O . GLY A 1 275 ? -3.377 17.497 13.649 1.00 93.31 275 GLY A O 1
ATOM 2090 N N . ALA A 1 276 ? -5.067 17.022 15.034 1.00 95.50 276 ALA A N 1
ATOM 2091 C CA . ALA A 1 276 ? -4.317 16.004 15.764 1.00 95.50 276 ALA A CA 1
ATOM 2092 C C . ALA A 1 276 ? -4.406 14.646 15.055 1.00 95.50 276 ALA A C 1
ATOM 2094 O O . ALA A 1 276 ? -5.474 14.232 14.612 1.00 95.50 276 ALA A O 1
ATOM 2095 N N . LEU A 1 277 ? -3.275 13.942 14.965 1.00 95.62 277 LEU A N 1
ATOM 2096 C CA . LEU A 1 277 ? -3.176 12.668 14.257 1.00 95.62 277 LEU A CA 1
ATOM 2097 C C . LEU A 1 277 ? -3.777 11.503 15.060 1.00 95.62 277 LEU A C 1
ATOM 2099 O O . LEU A 1 277 ? -3.346 11.223 16.188 1.00 95.62 277 LEU A O 1
ATOM 2103 N N . GLU A 1 278 ? -4.660 10.754 14.404 1.00 94.19 278 GLU A N 1
ATOM 2104 C CA . GLU A 1 278 ? -5.334 9.553 14.896 1.00 94.19 278 GLU A CA 1
ATOM 2105 C C . GLU A 1 278 ? -4.846 8.306 14.132 1.00 94.19 278 GLU A C 1
ATOM 2107 O O . GLU A 1 278 ? -5.555 7.743 13.299 1.00 94.19 278 GLU A O 1
ATOM 2112 N N . PRO A 1 279 ? -3.612 7.831 14.386 1.00 85.44 279 PRO A N 1
ATOM 2113 C CA . PRO A 1 279 ? -2.952 6.807 13.566 1.00 85.44 279 PRO A CA 1
ATOM 2114 C C . PRO A 1 279 ? -3.613 5.420 13.638 1.00 85.44 279 PRO A C 1
ATOM 2116 O O . PRO A 1 279 ? -3.309 4.554 12.817 1.00 85.44 279 PRO A O 1
ATOM 2119 N N . ALA A 1 280 ? -4.482 5.190 14.629 1.00 89.56 280 ALA A N 1
ATOM 2120 C CA . ALA A 1 280 ? -5.279 3.970 14.726 1.00 89.56 280 ALA A CA 1
ATOM 2121 C C . ALA A 1 280 ? -6.272 3.845 13.559 1.00 89.56 280 ALA A C 1
ATOM 2123 O O . ALA A 1 280 ? -6.630 2.728 13.200 1.00 89.56 280 ALA A O 1
ATOM 2124 N N . PHE A 1 281 ? -6.646 4.974 12.947 1.00 94.94 281 PHE A N 1
ATOM 2125 C CA . PHE A 1 281 ? -7.385 5.047 11.696 1.00 94.94 281 PHE A CA 1
ATOM 2126 C C . PHE A 1 281 ? -6.403 5.364 10.570 1.00 94.94 281 PHE A C 1
ATOM 2128 O O . PHE A 1 281 ? -6.006 6.512 10.348 1.00 94.94 281 PHE A O 1
ATOM 2135 N N . SER A 1 282 ? -5.955 4.326 9.876 1.00 96.88 282 SER A N 1
ATOM 2136 C CA . SER A 1 282 ? -4.983 4.481 8.798 1.00 96.88 282 SER A CA 1
ATOM 2137 C C . SER A 1 282 ? -5.211 3.474 7.687 1.00 96.88 282 SER A C 1
ATOM 2139 O O . SER A 1 282 ? -5.665 2.364 7.931 1.00 96.88 282 SER A O 1
ATOM 2141 N N . LEU A 1 283 ? -4.877 3.860 6.458 1.00 97.94 283 LEU A N 1
ATOM 2142 C CA . LEU A 1 283 ? -4.764 2.941 5.329 1.00 97.94 283 LEU A CA 1
ATOM 2143 C C . LEU A 1 283 ? -3.289 2.861 4.955 1.00 97.94 283 LEU A C 1
ATOM 2145 O O . LEU A 1 283 ? -2.707 3.875 4.586 1.00 97.94 283 LEU A O 1
ATOM 2149 N N . VAL A 1 284 ? -2.681 1.683 5.060 1.00 97.44 284 VAL A N 1
ATOM 2150 C CA . VAL A 1 284 ? -1.238 1.482 4.881 1.00 97.44 284 VAL A CA 1
ATOM 2151 C C . VAL A 1 284 ? -0.969 0.499 3.748 1.00 97.44 284 VAL A C 1
ATOM 2153 O O . VAL A 1 284 ? -1.541 -0.585 3.698 1.00 97.44 284 VAL A O 1
ATOM 2156 N N . ALA A 1 285 ? -0.084 0.876 2.835 1.00 95.25 285 ALA A N 1
ATOM 2157 C CA . ALA A 1 285 ? 0.315 0.086 1.683 1.00 95.25 285 ALA A CA 1
ATOM 2158 C C . ALA A 1 285 ? 1.474 -0.877 2.014 1.00 95.25 285 ALA A C 1
ATOM 2160 O O . ALA A 1 285 ? 2.267 -0.603 2.924 1.00 95.25 285 ALA A O 1
ATOM 2161 N N . PRO A 1 286 ? 1.620 -1.989 1.268 1.00 93.56 286 PRO A N 1
ATOM 2162 C CA . PRO A 1 286 ? 2.632 -3.010 1.549 1.00 93.56 286 PRO A CA 1
ATOM 2163 C C . PRO A 1 286 ? 4.075 -2.484 1.495 1.00 93.56 286 PRO A C 1
ATOM 2165 O O . PRO A 1 286 ? 4.945 -2.991 2.204 1.00 93.56 286 PRO A O 1
ATOM 2168 N N . GLN A 1 287 ? 4.331 -1.420 0.728 1.00 94.00 287 GLN A N 1
ATOM 2169 C CA . GLN A 1 287 ? 5.643 -0.777 0.616 1.00 94.00 287 GLN A CA 1
ATOM 2170 C C . GLN A 1 287 ? 6.173 -0.249 1.961 1.00 94.00 287 GLN A C 1
ATOM 2172 O O . GLN A 1 287 ? 7.379 -0.148 2.177 1.00 94.00 287 GLN A O 1
ATOM 2177 N N . LEU A 1 288 ? 5.290 0.051 2.920 1.00 94.75 288 LEU A N 1
ATOM 2178 C CA . LEU A 1 288 ? 5.709 0.528 4.238 1.00 94.75 288 LEU A CA 1
ATOM 2179 C C . LEU A 1 288 ? 6.134 -0.582 5.197 1.00 94.75 288 LEU A C 1
ATOM 2181 O O . LEU A 1 288 ? 6.568 -0.262 6.300 1.00 94.75 288 LEU A O 1
ATOM 2185 N N . ARG A 1 289 ? 6.099 -1.860 4.802 1.00 93.81 289 ARG A N 1
ATOM 2186 C CA . ARG A 1 289 ? 6.474 -2.991 5.667 1.00 93.81 289 ARG A CA 1
ATOM 2187 C C . ARG A 1 289 ? 7.815 -2.788 6.373 1.00 93.81 289 ARG A C 1
ATOM 2189 O O . ARG A 1 289 ? 7.879 -2.868 7.596 1.00 93.81 289 ARG A O 1
ATOM 2196 N N . HIS A 1 290 ? 8.876 -2.464 5.636 1.00 92.12 290 HIS A N 1
ATOM 2197 C CA . HIS A 1 290 ? 10.194 -2.241 6.240 1.00 92.12 290 HIS A CA 1
ATOM 2198 C C . HIS A 1 290 ? 10.252 -0.971 7.095 1.00 92.12 290 HIS A C 1
ATOM 2200 O O . HIS A 1 290 ? 10.957 -0.936 8.101 1.00 92.12 290 HIS A O 1
ATOM 2206 N N . ALA A 1 291 ? 9.522 0.083 6.722 1.00 94.12 291 ALA A N 1
ATOM 2207 C CA . ALA A 1 291 ? 9.433 1.288 7.541 1.00 94.12 291 ALA A CA 1
ATOM 2208 C C . ALA A 1 291 ? 8.749 0.987 8.883 1.00 94.12 291 ALA A C 1
ATOM 2210 O O . ALA A 1 291 ? 9.281 1.349 9.925 1.00 94.12 291 ALA A O 1
ATOM 2211 N N . VAL A 1 292 ? 7.636 0.256 8.854 1.00 95.56 292 VAL A N 1
ATOM 2212 C CA . VAL A 1 292 ? 6.863 -0.171 10.025 1.00 95.56 292 VAL A CA 1
ATOM 2213 C C . VAL A 1 292 ? 7.697 -1.045 10.970 1.00 95.56 292 VAL A C 1
ATOM 2215 O O . VAL A 1 292 ? 7.672 -0.816 12.178 1.00 95.56 292 VAL A O 1
ATOM 2218 N N . GLU A 1 293 ? 8.477 -1.998 10.451 1.00 95.12 293 GLU A N 1
ATOM 2219 C CA . GLU A 1 293 ? 9.386 -2.802 11.288 1.00 95.12 293 GLU A CA 1
ATOM 2220 C C . GLU A 1 293 ? 10.468 -1.939 11.948 1.00 95.12 293 GLU A C 1
ATOM 2222 O O . GLU A 1 293 ? 10.670 -2.037 13.157 1.00 95.12 293 GLU A O 1
ATOM 2227 N N . ARG A 1 294 ? 11.092 -1.019 11.199 1.00 94.19 294 ARG A N 1
ATOM 2228 C CA . ARG A 1 294 ? 12.109 -0.107 11.750 1.00 94.19 294 ARG A CA 1
ATOM 2229 C C . ARG A 1 294 ? 11.560 0.817 12.832 1.00 94.19 294 ARG A C 1
ATOM 2231 O O . ARG A 1 294 ? 12.271 1.109 13.788 1.00 94.19 294 ARG A O 1
ATOM 2238 N N . LEU A 1 295 ? 10.318 1.285 12.698 1.00 95.31 295 LEU A N 1
ATOM 2239 C CA . LEU A 1 295 ? 9.673 2.069 13.755 1.00 95.31 295 LEU A CA 1
ATOM 2240 C C . LEU A 1 295 ? 9.561 1.248 15.044 1.00 95.31 295 LEU A C 1
ATOM 2242 O O . LEU A 1 295 ? 9.910 1.738 16.113 1.00 95.31 295 LEU A O 1
ATOM 2246 N N . ALA A 1 296 ? 9.155 -0.020 14.943 1.00 94.25 296 ALA A N 1
ATOM 2247 C CA . ALA A 1 296 ? 9.053 -0.894 16.106 1.00 94.25 296 ALA A CA 1
ATOM 2248 C C . ALA A 1 296 ? 10.418 -1.218 16.732 1.00 94.25 296 ALA A C 1
ATOM 2250 O O . ALA A 1 296 ? 10.531 -1.215 17.956 1.00 94.25 296 ALA A O 1
ATOM 2251 N N . GLU A 1 297 ? 11.458 -1.436 15.923 1.00 94.00 297 GLU A N 1
ATOM 2252 C CA . GLU A 1 297 ? 12.840 -1.615 16.402 1.00 94.00 297 GLU A CA 1
ATOM 2253 C C . GLU A 1 297 ? 13.346 -0.397 17.190 1.00 94.00 297 GLU A C 1
ATOM 2255 O O . GLU A 1 297 ? 14.112 -0.543 18.139 1.00 94.00 297 GLU A O 1
ATOM 2260 N N . ARG A 1 298 ? 12.885 0.806 16.828 1.00 93.88 298 ARG A N 1
ATOM 2261 C CA . ARG A 1 298 ? 13.218 2.069 17.505 1.00 93.88 298 ARG A CA 1
ATOM 2262 C C . ARG A 1 298 ? 12.292 2.409 18.673 1.00 93.88 298 ARG A C 1
ATOM 2264 O O . ARG A 1 298 ? 12.489 3.434 19.319 1.00 93.88 298 ARG A O 1
ATOM 2271 N N . GLY A 1 299 ? 11.277 1.585 18.940 1.00 91.88 299 GLY A N 1
ATOM 2272 C CA . GLY A 1 299 ? 10.254 1.870 19.949 1.00 91.88 299 GLY A CA 1
ATOM 2273 C C . GLY A 1 299 ? 9.342 3.052 19.594 1.00 91.88 299 GLY A C 1
ATOM 2274 O O . GLY A 1 299 ? 8.699 3.618 20.476 1.00 91.88 299 GLY A O 1
ATOM 2275 N N . GLU A 1 300 ? 9.282 3.442 18.321 1.00 93.12 300 GLU A N 1
ATOM 2276 C CA . GLU A 1 300 ? 8.424 4.520 17.836 1.00 93.12 300 GLU A CA 1
ATOM 2277 C C . GLU A 1 300 ? 6.987 4.026 17.616 1.00 93.12 300 GLU A C 1
ATOM 2279 O O . GLU A 1 300 ? 6.737 2.861 17.310 1.00 93.12 300 GLU A O 1
ATOM 2284 N N . GLY A 1 301 ? 6.016 4.929 17.762 1.00 91.50 301 GLY A N 1
ATOM 2285 C CA . GLY A 1 301 ? 4.608 4.638 17.500 1.00 91.50 301 GLY A CA 1
ATOM 2286 C C . GLY A 1 301 ? 4.213 4.823 16.027 1.00 91.50 301 GLY A C 1
ATOM 2287 O O . GLY A 1 301 ? 4.946 5.424 15.241 1.00 91.50 301 GLY A O 1
ATOM 2288 N N . PRO A 1 302 ? 2.987 4.423 15.650 1.00 91.62 302 PRO A N 1
ATOM 2289 C CA . PRO A 1 302 ? 2.497 4.526 14.271 1.00 91.62 302 PRO A CA 1
ATOM 2290 C C . PRO A 1 302 ? 2.356 5.980 13.783 1.00 91.62 302 PRO A C 1
ATOM 2292 O O . PRO A 1 302 ? 2.338 6.223 12.581 1.00 91.62 302 PRO A O 1
ATOM 2295 N N . ARG A 1 303 ? 2.332 6.969 14.694 1.00 94.94 303 ARG A N 1
ATOM 2296 C CA . ARG A 1 303 ? 2.369 8.401 14.342 1.00 94.94 303 ARG A CA 1
ATOM 2297 C C . ARG A 1 303 ? 3.609 8.778 13.530 1.00 94.94 303 ARG A C 1
ATOM 2299 O O . ARG A 1 303 ? 3.523 9.668 12.693 1.00 94.94 303 ARG A O 1
ATOM 2306 N N . ALA A 1 304 ? 4.735 8.093 13.737 1.00 95.81 304 ALA A N 1
ATOM 2307 C CA . ALA A 1 304 ? 5.980 8.371 13.027 1.00 95.81 304 ALA A CA 1
ATOM 2308 C C . ALA A 1 304 ? 5.895 8.077 11.517 1.00 95.81 304 ALA A C 1
ATOM 2310 O O . ALA A 1 304 ? 6.684 8.623 10.748 1.00 95.81 304 ALA A O 1
ATOM 2311 N N . LEU A 1 305 ? 4.897 7.301 11.065 1.00 95.56 305 LEU A N 1
ATOM 2312 C CA . LEU A 1 305 ? 4.614 7.127 9.636 1.00 95.56 305 LEU A CA 1
ATOM 2313 C C . LEU A 1 305 ? 4.300 8.455 8.938 1.00 95.56 305 LEU A C 1
ATOM 2315 O O . LEU A 1 305 ? 4.552 8.570 7.743 1.00 95.56 305 LEU A O 1
ATOM 2319 N N . ALA A 1 306 ? 3.823 9.471 9.665 1.00 95.88 306 ALA A N 1
ATOM 2320 C CA . ALA A 1 306 ? 3.566 10.802 9.116 1.00 95.88 306 ALA A CA 1
ATOM 2321 C C . ALA A 1 306 ? 4.824 11.499 8.572 1.00 95.88 306 ALA A C 1
ATOM 2323 O O . ALA A 1 306 ? 4.702 12.417 7.766 1.00 95.88 306 ALA A O 1
ATOM 2324 N N . HIS A 1 307 ? 6.019 11.070 8.991 1.00 95.25 307 HIS A N 1
ATOM 2325 C CA . HIS A 1 307 ? 7.289 11.587 8.478 1.00 95.25 307 HIS A CA 1
ATOM 2326 C C . HIS A 1 307 ? 7.721 10.922 7.165 1.00 95.25 307 HIS A C 1
ATOM 2328 O O . HIS A 1 307 ? 8.690 11.359 6.546 1.00 95.25 307 HIS A O 1
ATOM 2334 N N . HIS A 1 308 ? 7.046 9.852 6.736 1.00 95.31 308 HIS A N 1
ATOM 2335 C CA . HIS A 1 308 ? 7.377 9.198 5.481 1.00 95.31 308 HIS A CA 1
ATOM 2336 C C . HIS A 1 308 ? 6.946 10.088 4.299 1.00 95.31 308 HIS A C 1
ATOM 2338 O O . HIS A 1 308 ? 5.799 10.530 4.271 1.00 95.31 308 HIS A O 1
ATOM 2344 N N . PRO A 1 309 ? 7.793 10.313 3.276 1.00 93.88 309 PRO A N 1
ATOM 2345 C CA . PRO A 1 309 ? 7.480 11.231 2.169 1.00 93.88 309 PRO A CA 1
ATOM 2346 C C . PRO A 1 309 ? 6.253 10.811 1.345 1.00 93.88 309 PRO A C 1
ATOM 2348 O O . PRO A 1 309 ? 5.622 11.636 0.695 1.00 93.88 309 PRO A O 1
ATOM 2351 N N . LYS A 1 310 ? 5.909 9.519 1.383 1.00 95.31 310 LYS A N 1
ATOM 2352 C CA . LYS A 1 310 ? 4.730 8.931 0.721 1.00 95.31 310 LYS A CA 1
ATOM 2353 C C . LYS A 1 310 ? 3.505 8.805 1.641 1.00 95.31 310 LYS A C 1
ATOM 2355 O O . LYS A 1 310 ? 2.511 8.198 1.246 1.00 95.31 310 LYS A O 1
ATOM 2360 N N . ALA A 1 311 ? 3.577 9.304 2.876 1.00 96.00 311 ALA A N 1
ATOM 2361 C CA . ALA A 1 311 ? 2.436 9.342 3.781 1.00 96.00 311 ALA A CA 1
ATOM 2362 C C . ALA A 1 311 ? 1.667 10.652 3.605 1.00 96.00 311 ALA A C 1
ATOM 2364 O O . ALA A 1 311 ? 2.232 11.745 3.614 1.00 96.00 311 ALA A O 1
ATOM 2365 N N . ARG A 1 312 ? 0.351 10.536 3.471 1.00 96.00 312 ARG A N 1
ATOM 2366 C CA . ARG A 1 312 ? -0.575 11.652 3.360 1.00 96.00 312 ARG A CA 1
ATOM 2367 C C . ARG A 1 312 ? -1.356 11.780 4.657 1.00 96.00 312 ARG A C 1
ATOM 2369 O O . ARG A 1 312 ? -1.976 10.825 5.120 1.00 96.00 312 ARG A O 1
ATOM 2376 N N . ARG A 1 313 ? -1.350 12.985 5.213 1.00 96.81 313 ARG A N 1
ATOM 2377 C CA . ARG A 1 313 ? -2.212 13.364 6.332 1.00 96.81 313 ARG A CA 1
ATOM 2378 C C . ARG A 1 313 ? -3.495 13.954 5.776 1.00 96.81 313 ARG A C 1
ATOM 2380 O O . ARG A 1 313 ? -3.442 14.786 4.868 1.00 96.81 313 ARG A O 1
ATOM 2387 N N . VAL A 1 314 ? -4.631 13.483 6.271 1.00 97.31 314 VAL A N 1
ATOM 2388 C CA . VAL A 1 314 ? -5.947 13.910 5.795 1.00 97.31 314 VAL A CA 1
ATOM 2389 C C . VAL A 1 314 ? -6.805 14.353 6.961 1.00 97.31 314 VAL A C 1
ATOM 2391 O O . VAL A 1 314 ? -7.063 13.586 7.885 1.00 97.31 314 VAL A O 1
ATOM 2394 N N . ARG A 1 315 ? -7.253 15.607 6.909 1.00 97.62 315 ARG A N 1
ATOM 2395 C CA . ARG A 1 315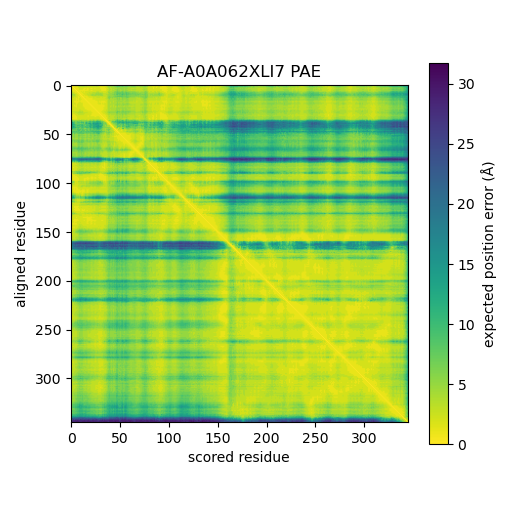 ? -8.145 16.161 7.920 1.00 97.62 315 ARG A CA 1
ATOM 2396 C C . ARG A 1 315 ? -9.554 15.632 7.712 1.00 97.62 315 ARG A C 1
ATOM 2398 O O . ARG A 1 315 ? -10.110 15.753 6.620 1.00 97.62 315 ARG A O 1
ATOM 2405 N N . LEU A 1 316 ? -10.116 15.065 8.768 1.00 97.12 316 LEU A N 1
ATOM 2406 C CA . LEU A 1 316 ? -11.466 14.537 8.769 1.00 97.12 316 LEU A CA 1
ATOM 2407 C C . LEU A 1 316 ? -12.498 15.678 8.687 1.00 97.12 316 LEU A C 1
ATOM 2409 O O . LEU A 1 316 ? -12.397 16.634 9.461 1.00 97.12 316 LEU A O 1
ATOM 2413 N N . PRO A 1 317 ? -13.500 15.592 7.792 1.00 97.19 317 PRO A N 1
ATOM 2414 C CA . PRO A 1 317 ? -14.622 16.525 7.776 1.00 97.19 317 PRO A CA 1
ATOM 2415 C C . PRO A 1 317 ? -15.403 16.492 9.092 1.00 97.19 317 PRO A C 1
ATOM 2417 O O . PRO A 1 317 ? -15.597 15.421 9.668 1.00 97.19 317 PRO A O 1
ATOM 2420 N N . GLU A 1 318 ? -15.928 17.639 9.532 1.00 96.00 318 GLU A N 1
ATOM 2421 C CA . GLU A 1 318 ? -16.695 17.737 10.786 1.00 96.00 318 GLU A CA 1
ATOM 2422 C C . GLU A 1 318 ? -17.883 16.768 10.833 1.00 96.00 318 GLU A C 1
ATOM 2424 O O . GLU A 1 318 ? -18.110 16.120 11.851 1.00 96.00 318 GLU A O 1
ATOM 2429 N N . ALA A 1 319 ? -18.574 16.577 9.706 1.00 96.62 319 ALA A N 1
ATOM 2430 C CA . ALA A 1 319 ? -19.692 15.640 9.593 1.00 96.62 319 ALA A CA 1
ATOM 2431 C C . ALA A 1 319 ? -19.310 14.174 9.890 1.00 96.62 319 ALA A C 1
ATOM 2433 O O . ALA A 1 319 ? -20.164 13.381 10.275 1.00 96.62 319 ALA A O 1
ATOM 2434 N N . LEU A 1 320 ? -18.035 13.806 9.719 1.00 97.12 320 LEU A N 1
ATOM 2435 C CA . LEU A 1 320 ? -17.522 12.462 9.995 1.00 97.12 320 LEU A CA 1
ATOM 2436 C C . LEU A 1 320 ? -16.779 12.372 11.333 1.00 97.12 320 LEU A C 1
ATOM 2438 O O . LEU A 1 320 ? -16.422 11.270 11.743 1.00 97.12 320 LEU A O 1
ATOM 2442 N N . ALA A 1 321 ? -16.578 13.491 12.039 1.00 95.38 321 ALA A N 1
ATOM 2443 C CA . ALA A 1 321 ? -15.880 13.543 13.323 1.00 95.38 321 ALA A CA 1
ATOM 2444 C C . ALA A 1 321 ? -16.390 12.543 14.378 1.00 95.38 321 ALA A C 1
ATOM 2446 O O . ALA A 1 321 ? -15.546 11.983 15.085 1.00 95.38 321 ALA A O 1
ATOM 2447 N N . PRO A 1 322 ? -17.705 12.232 14.467 1.00 95.31 322 PRO A N 1
ATOM 2448 C CA . PRO A 1 322 ? -18.189 11.212 15.391 1.00 95.31 322 PRO A CA 1
ATOM 2449 C C . PRO A 1 322 ? -17.502 9.850 15.229 1.00 95.31 322 PRO A C 1
ATOM 2451 O O . PRO A 1 322 ? -17.339 9.146 16.219 1.00 95.31 322 PRO A O 1
ATOM 2454 N N . ALA A 1 323 ? -17.020 9.494 14.031 1.00 95.19 323 ALA A N 1
ATOM 2455 C CA . ALA A 1 323 ? -16.344 8.218 13.785 1.00 95.19 323 ALA A CA 1
ATOM 2456 C C . ALA A 1 323 ? -15.052 8.026 14.600 1.00 95.19 323 ALA A C 1
ATOM 2458 O O . ALA A 1 323 ? -14.648 6.889 14.836 1.00 95.19 323 ALA A O 1
ATOM 2459 N N . LEU A 1 324 ? -14.424 9.117 15.056 1.00 94.06 324 LEU A N 1
ATOM 2460 C CA . LEU A 1 324 ? -13.227 9.080 15.902 1.00 94.06 324 LEU A CA 1
ATOM 2461 C C . LEU A 1 324 ? -13.545 8.938 17.396 1.00 94.06 324 LEU A C 1
ATOM 2463 O O . LEU A 1 324 ? -12.626 8.873 18.213 1.00 94.06 324 LEU A O 1
ATOM 2467 N N . ARG A 1 325 ? -14.826 8.912 17.786 1.00 92.88 325 ARG A N 1
ATOM 2468 C CA . ARG A 1 325 ? -15.216 8.772 19.189 1.00 92.88 325 ARG A CA 1
ATOM 2469 C C . ARG A 1 325 ? -14.792 7.404 19.711 1.00 92.88 325 ARG A C 1
ATOM 2471 O O . ARG A 1 325 ? -15.352 6.385 19.307 1.00 92.88 325 ARG A O 1
ATOM 2478 N N . THR A 1 326 ? -13.845 7.407 20.646 1.00 90.56 326 THR A N 1
ATOM 2479 C CA . THR A 1 326 ? -13.375 6.200 21.328 1.00 90.56 326 THR A CA 1
ATOM 2480 C C . THR A 1 326 ? -13.907 6.108 22.753 1.00 90.56 326 THR A C 1
ATOM 2482 O O . THR A 1 326 ? -14.202 7.128 23.376 1.00 90.56 326 THR A O 1
ATOM 2485 N N . VAL A 1 327 ? -14.017 4.884 23.275 1.00 88.81 327 VAL A N 1
ATOM 2486 C CA . VAL A 1 327 ? -14.341 4.628 24.688 1.00 88.81 327 VAL A CA 1
ATOM 2487 C C . VAL A 1 327 ? -13.237 3.819 25.362 1.00 88.81 327 VAL A C 1
ATOM 2489 O O . VAL A 1 327 ? -12.809 2.761 24.900 1.00 88.81 327 VAL A O 1
ATOM 2492 N N . ASN A 1 328 ? -12.729 4.325 26.476 1.00 85.94 328 ASN A N 1
ATOM 2493 C CA . ASN A 1 328 ? -11.614 3.764 27.234 1.00 85.94 328 ASN A CA 1
ATOM 2494 C C . ASN A 1 328 ? -11.996 3.386 28.663 1.00 85.94 328 ASN A C 1
ATOM 2496 O O . ASN A 1 328 ? -11.359 2.503 29.246 1.00 85.94 328 ASN A O 1
ATOM 2500 N N . THR A 1 329 ? -13.023 4.029 29.211 1.00 86.81 329 THR A N 1
ATOM 2501 C CA . THR A 1 329 ? -13.509 3.817 30.574 1.00 86.81 329 THR A CA 1
ATOM 2502 C C . THR A 1 329 ? -14.985 3.435 30.582 1.00 86.81 329 THR A C 1
ATOM 2504 O O . THR A 1 329 ? -15.714 3.668 29.618 1.00 86.81 329 THR A O 1
ATOM 2507 N N . ARG A 1 330 ? -15.440 2.844 31.693 1.00 86.00 330 ARG A N 1
ATOM 2508 C CA . ARG A 1 330 ? -16.860 2.521 31.887 1.00 86.00 330 ARG A CA 1
ATOM 2509 C C . ARG A 1 330 ? -17.742 3.774 31.888 1.00 86.00 330 ARG A C 1
ATOM 2511 O O . ARG A 1 330 ? -18.819 3.750 31.309 1.00 86.00 330 ARG A O 1
ATOM 2518 N N . GLN A 1 331 ? -17.256 4.867 32.473 1.00 87.62 331 GLN A N 1
ATOM 2519 C CA . GLN A 1 331 ? -17.973 6.140 32.489 1.00 87.62 331 GLN A CA 1
ATOM 2520 C C . GLN A 1 331 ? -18.156 6.701 31.071 1.00 87.62 331 GLN A C 1
ATOM 2522 O O . GLN A 1 331 ? -19.265 7.070 30.710 1.00 87.62 331 GLN A O 1
ATOM 2527 N N . GLU A 1 332 ? -17.104 6.702 30.241 1.00 90.50 332 GLU A N 1
ATOM 2528 C CA . GLU A 1 332 ? -17.203 7.126 28.832 1.00 90.50 332 GLU A CA 1
ATOM 2529 C C . GLU A 1 332 ? -18.226 6.297 28.046 1.00 90.50 332 GLU A C 1
ATOM 2531 O O . GLU A 1 332 ? -18.959 6.835 27.216 1.00 90.50 332 GLU A O 1
ATOM 2536 N N . TRP A 1 333 ? -18.287 4.993 28.323 1.00 90.44 333 TRP A N 1
ATOM 2537 C CA . TRP A 1 333 ? -19.260 4.091 27.720 1.00 90.44 333 TRP A CA 1
ATOM 2538 C C . TRP A 1 333 ? -20.701 4.410 28.143 1.00 90.44 333 TRP A C 1
ATOM 2540 O O . TRP A 1 333 ? -21.576 4.547 27.291 1.00 90.44 333 TRP A O 1
ATOM 2550 N N . GLU A 1 334 ? -20.949 4.589 29.441 1.00 90.06 334 GLU A N 1
ATOM 2551 C CA . GLU A 1 334 ? -22.271 4.949 29.971 1.00 90.06 334 GLU A CA 1
ATOM 2552 C C . GLU A 1 334 ? -22.738 6.317 29.446 1.00 90.06 334 GLU A C 1
ATOM 2554 O O . GLU A 1 334 ? -23.892 6.463 29.040 1.00 90.06 334 GLU A O 1
ATOM 2559 N N . THR A 1 335 ? -21.834 7.299 29.361 1.00 91.56 335 THR A N 1
ATOM 2560 C CA . THR A 1 335 ? -22.112 8.606 28.746 1.00 91.56 335 THR A CA 1
ATOM 2561 C C . THR A 1 335 ? -22.491 8.471 27.270 1.00 91.56 335 THR A C 1
ATOM 2563 O O . THR A 1 335 ? -23.482 9.056 26.838 1.00 91.56 335 THR A O 1
ATOM 2566 N N . PHE A 1 336 ? -21.760 7.661 26.498 1.00 91.38 336 PHE A N 1
ATOM 2567 C CA . PHE A 1 336 ? -22.090 7.409 25.094 1.00 91.38 336 PHE A CA 1
ATOM 2568 C C . PHE A 1 336 ? -23.486 6.792 24.913 1.00 91.38 336 PHE A C 1
ATOM 2570 O O . PHE A 1 336 ? -24.237 7.221 24.037 1.00 91.38 336 PHE A O 1
ATOM 2577 N N . LEU A 1 337 ? -23.859 5.823 25.754 1.00 90.69 337 LEU A N 1
ATOM 2578 C CA . LEU A 1 337 ? -25.187 5.206 25.704 1.00 90.69 337 LEU A CA 1
ATOM 2579 C C . LEU A 1 337 ? -26.309 6.203 26.025 1.00 90.69 337 LEU A C 1
ATOM 2581 O O . LEU A 1 337 ? -27.333 6.205 25.341 1.00 90.69 337 LEU A O 1
ATOM 2585 N N . ALA A 1 338 ? -26.113 7.064 27.026 1.00 89.50 338 ALA A N 1
ATOM 2586 C CA . ALA A 1 338 ? -27.090 8.087 27.395 1.00 89.50 338 ALA A CA 1
ATOM 2587 C C . ALA A 1 338 ? -27.339 9.092 26.254 1.00 89.50 338 ALA A C 1
ATOM 2589 O O . ALA A 1 338 ? -28.484 9.439 25.965 1.00 89.50 338 ALA A O 1
ATOM 2590 N N . GLU A 1 339 ? -26.284 9.515 25.554 1.00 89.75 339 GLU A N 1
ATOM 2591 C CA . GLU A 1 339 ? -26.400 10.429 24.410 1.00 89.75 339 GLU A CA 1
ATOM 2592 C C . GLU A 1 339 ? -27.160 9.814 23.224 1.00 89.75 339 GLU A C 1
ATOM 2594 O O . GLU A 1 339 ? -27.940 10.504 22.564 1.00 89.75 339 GLU A O 1
ATOM 2599 N N . LEU A 1 340 ? -26.986 8.513 22.964 1.00 85.88 340 LEU A N 1
ATOM 2600 C CA . LEU A 1 340 ? -27.742 7.812 21.919 1.00 85.88 340 LEU A CA 1
ATOM 2601 C C . LEU A 1 340 ? -29.242 7.747 22.229 1.00 85.88 340 LEU A C 1
ATOM 2603 O O . LEU A 1 340 ? -30.069 7.915 21.330 1.00 85.88 340 LEU A O 1
ATOM 2607 N N . GLN A 1 341 ? -29.593 7.528 23.497 1.00 79.69 341 GLN A N 1
ATOM 2608 C CA . GLN A 1 341 ? -30.987 7.489 23.942 1.00 79.69 341 GLN A CA 1
ATOM 2609 C C . GLN A 1 341 ? -31.648 8.871 23.857 1.00 79.69 341 GLN A C 1
ATOM 2611 O O . GLN A 1 341 ? -32.790 8.964 23.419 1.00 79.69 341 GLN A O 1
ATOM 2616 N N . GLY A 1 342 ? -30.919 9.940 24.196 1.00 71.06 342 GLY A N 1
ATOM 2617 C CA . GLY A 1 342 ? -31.408 11.323 24.097 1.00 71.06 342 GLY A CA 1
ATOM 2618 C C . GLY A 1 342 ? -31.473 11.896 22.674 1.00 71.06 342 GLY A C 1
ATOM 2619 O O . GLY A 1 342 ? -32.134 12.903 22.459 1.00 71.06 342 GLY A O 1
ATOM 2620 N N . SER A 1 343 ? -30.810 11.267 21.698 1.00 61.12 343 SER A N 1
ATOM 2621 C CA . SER A 1 343 ? -30.854 11.669 20.277 1.00 61.12 343 SER A CA 1
ATOM 2622 C C . SER A 1 343 ? -31.975 10.977 19.484 1.00 61.12 343 SER A C 1
ATOM 2624 O O . SER A 1 343 ? -32.149 11.254 18.300 1.00 61.12 343 SER A O 1
ATOM 2626 N N . SER A 1 344 ? -32.700 10.046 20.117 1.00 53.25 344 SER A N 1
ATOM 2627 C CA . SER A 1 344 ? -33.766 9.231 19.508 1.00 53.25 344 SER A CA 1
ATOM 2628 C C . SER A 1 344 ? -35.184 9.707 19.881 1.00 53.25 344 SER A C 1
ATOM 2630 O O . SER A 1 344 ? -36.152 8.986 19.637 1.00 53.25 344 SER A O 1
ATOM 2632 N N . SER A 1 345 ? -35.300 10.893 20.489 1.00 36.56 345 SER A N 1
ATOM 2633 C CA . SER A 1 345 ? -36.537 11.543 20.959 1.00 36.56 345 SER A CA 1
ATOM 2634 C C . SER A 1 345 ? -36.756 12.880 20.269 1.00 36.56 345 SER A C 1
ATOM 2636 O O . SER A 1 345 ? -37.898 13.142 19.840 1.00 36.56 345 SER A O 1
#

Nearest PDB structures (foldseek):
  1h4d-assembly1_A  TM=8.268E-01  e=2.106E-10  Escherichia coli
  1e5k-assembly1_A  TM=8.268E-01  e=5.542E-10  Escherichia coli K-12
  2e8b-assembly1_A  TM=8.179E-01  e=1.954E-07  Aquifex aeolicus VF5
  4nkr-assembly2_E  TM=7.533E-01  e=5.802E-07  Bacillus spizizenii str. W23
  2y6p-assembly2_C-2  TM=7.046E-01  e=5.382E-04  Aquifex aeolicus

Sequence (345 aa):
MPVLAVCGFSGSGKTTLLERVIPELTAQGLTVGLIKHDAHGVTVDQPGKDSDRLFRAGGEVLLRAPNETFARFHPDQGKDLTWALAQLAWNVDLILVEGHKDTALPKVWLEHPQTSEIPAGVTDVLAVLPWGSDRVAALFAIVRDFCLTRQPPLWGGILLGGKSQRMGTPKQLLELGGESLLARSARVLAPHVEGFAYLGAGPLPPDVPEAPQLPDPPGPGGPLAGLRAALRWHPLARWLMLPVDAVAVSQDFVRWIIQQHSQGCWAVLVENPQGALEPAFSLVAPQLRHAVERLAERGEGPRALAHHPKARRVRLPEALAPALRTVNTRQEWETFLAELQGSSS

Secondary structure (DSSP, 8-state):
--EEEEE--TTS-HHHHHHHHHHHHHHTT--EEEEE--TT----SPTTSHHHHHHHTT--EEEE-SS-EEEE----TT-SHHHHHHHHTTS-SEEEEES-TTS-S-EEEEPBTTB-PPPTT---EEEEE-TTS-HHHHHHHHHHHHHHTTPPPEEEEEE-----TTTSS-GGG-EETTEEHHHHHHHHHGGGSSEEEEESSPPPPTTSPP--EEPPPSS--SHHHHHHHHHHHSTTSEEEEEETTBTT--HHHHHHHHHT--TT--EEEEE-TTS-EEEEEEEE-GGGHHHHHHHHHTT--GGGGGGSTTEEEEEPPGGGGGGG-B--SHHHHHHHHHHHHHT--

Organism: NCBI:txid1312852

Radius of gyration: 24.83 Å; Cα contacts (8 Å, |Δi|>4): 615; chains: 1; bounding box: 77×40×74 Å